Protein AF-A0A7S1JQY8-F1 (afdb_monomer)

Radius of gyration: 18.01 Å; Cα contacts (8 Å, |Δi|>4): 434; chains: 1; bounding box: 40×40×52 Å

Nearest PDB structures (foldseek):
  4es7-assembly1_A  TM=5.795E-01  e=2.932E-01  Homo sapiens
  2wwp-assembly2_B  TM=5.013E-01  e=5.230E-01  Homo sapiens
  4imn-assembly1_A  TM=5.005E-01  e=8.307E-01  Homo sapiens
  3bnv-assembly4_H  TM=3.002E-01  e=6.984E-01  Campylobacter jejuni
  6kyl-assembly1_B  TM=5.571E-01  e=8.904E+00  Saccharomyces cerevisiae S288C

Mean predicted aligned error: 6.06 Å

Foldseek 3Di:
DDFPDDFAQLDDPLGTWTWDDPVPRWIARDHPDPQRTKDQPADDPPDLLNVQADPVWGKIKGQQDAQDPVGTDRPVHFIKIKSTNVLVVVCVSCRVVQVVWDKFKDWDQCCPPNNLLVVQQSDHQPDDQPQAPGKIKMDGPPFQKIKIKGWNDDSPDPKTWIWIWIDHPVDPRIIMIMIIMPAQFDPPDDPPDFPCNGHVPNLVSVPVRCPPCSCVGGVVDDD

pLDDT: mean 87.41, std 9.92, range [50.31, 98.56]

Secondary structure (DSSP, 8-state):
-EE-S--EE--GGG-EE--EE-SSS-EESSSS-STTEEB-PPPPTTSTTGGG-BTTB--EEE---EEETTEEE-SS---EEESSHHHHHHHHHHGGGGGG-EEEEEEEETTHHHHHHHHHHHS-TTSPPTT-SEEEEEEETTSSEEEEEEE-S-TTSSS-EEEEEEEETTSSSEEEEEEEE-PPPPTT--TTS-HHHH-HHHHHHHHHHHGGGHHHHHT----

Organism: NCBI:txid1169539

Solvent-accessible surface area (backbone atoms only — not comparable to full-atom values): 12469 Å² total; per-residue (Å²): 107,44,80,74,58,63,74,46,76,54,54,87,90,68,47,66,48,44,30,30,31,55,84,83,82,50,40,19,60,41,87,86,50,78,56,40,38,52,44,66,69,81,70,57,86,86,41,87,53,42,92,62,51,35,96,92,37,40,34,32,33,33,20,69,75,47,49,58,98,93,39,79,36,35,80,95,42,70,44,32,38,24,49,16,46,65,18,43,55,54,50,63,66,45,44,70,49,61,85,76,36,54,72,49,77,42,75,27,46,37,63,46,81,81,24,56,61,47,55,65,62,74,50,50,64,89,53,88,55,74,68,44,67,46,47,32,35,39,31,41,65,102,53,57,44,41,40,34,37,40,28,47,41,52,78,90,44,98,38,52,29,35,36,43,38,37,37,43,75,82,58,68,67,45,27,42,42,33,42,40,27,55,58,75,65,36,87,95,54,59,92,86,48,57,63,50,63,27,33,48,68,55,41,62,48,46,34,70,62,45,46,77,51,29,45,38,72,65,68,69,45,88,96

Sequence (223 aa):
WKMVGRHVNFGGERGGFELFDHGNGDLRAVKDEPECRLNLTPLPPAHHYHPHASPHNTPVRHHIVGYNEDGWDTDDGPVIIEASFSSLLVSTILLPNYADMDLTEKDIDRDARGGVLVGLLDQSVHQPVEGTTAVTAWTIHDTPLKFKLLLLTPFDHPFIALIDIRIDDSKDRRVSVKVLTTEPPAAGVSADAPFKQRFPRTTAMARPVLGQIAPVVFDGEAA

Structure (mmCIF, N/CA/C/O backbone):
data_AF-A0A7S1JQY8-F1
#
_entry.id   AF-A0A7S1JQY8-F1
#
loop_
_atom_site.group_PDB
_atom_site.id
_atom_site.type_symbol
_atom_site.label_atom_id
_atom_site.label_alt_id
_atom_site.label_comp_id
_atom_site.label_asym_id
_atom_site.label_entity_id
_atom_site.label_seq_id
_atom_site.pdbx_PDB_ins_code
_atom_site.Cartn_x
_atom_site.Cartn_y
_atom_site.Cartn_z
_atom_site.occupancy
_atom_site.B_iso_or_equiv
_atom_site.auth_seq_id
_atom_site.auth_comp_id
_atom_site.auth_asym_id
_atom_site.auth_atom_id
_atom_site.pdbx_PDB_model_num
ATOM 1 N N . TRP A 1 1 ? 8.329 13.057 -28.677 1.00 60.59 1 TRP A N 1
ATOM 2 C CA . TRP A 1 1 ? 7.105 13.016 -27.853 1.00 60.59 1 TRP A CA 1
ATOM 3 C C . TRP A 1 1 ? 5.921 12.463 -28.622 1.00 60.59 1 TRP A C 1
ATOM 5 O O . TRP A 1 1 ? 5.466 13.082 -29.579 1.00 60.59 1 TRP A O 1
ATOM 15 N N . LYS A 1 2 ? 5.385 11.340 -28.158 1.00 77.44 2 LYS A N 1
ATOM 16 C CA . LYS A 1 2 ? 4.056 10.829 -28.482 1.00 77.44 2 LYS A CA 1
ATOM 17 C C . LYS A 1 2 ? 3.404 10.423 -27.162 1.00 77.44 2 LYS A C 1
ATOM 19 O O . LYS A 1 2 ? 4.004 9.668 -26.405 1.00 77.44 2 LYS A O 1
ATOM 24 N N . MET A 1 3 ? 2.199 10.910 -26.872 1.00 72.38 3 MET A N 1
ATOM 25 C CA . MET A 1 3 ? 1.417 10.346 -25.770 1.00 72.38 3 MET A CA 1
ATOM 26 C C . MET A 1 3 ? 0.945 8.954 -26.206 1.00 72.38 3 MET A C 1
ATOM 28 O O . MET A 1 3 ? 0.342 8.804 -27.272 1.00 72.38 3 MET A O 1
ATOM 32 N N . VAL A 1 4 ? 1.303 7.930 -25.433 1.00 70.75 4 VAL A N 1
ATOM 33 C CA . VAL A 1 4 ? 1.057 6.510 -25.765 1.00 70.75 4 VAL A CA 1
ATOM 34 C C . VAL A 1 4 ? -0.046 5.873 -24.911 1.00 70.75 4 VAL A C 1
ATOM 36 O O . VAL A 1 4 ? -0.392 4.712 -25.117 1.00 70.75 4 VAL A O 1
ATOM 39 N N . GLY A 1 5 ? -0.657 6.656 -24.016 1.00 56.94 5 GLY A N 1
ATOM 40 C CA . GLY A 1 5 ? -1.636 6.199 -23.029 1.00 56.94 5 GLY A CA 1
ATOM 41 C C . GLY A 1 5 ? -0.964 5.509 -21.833 1.00 56.94 5 GLY A C 1
ATOM 42 O O . GLY A 1 5 ? 0.152 5.021 -21.936 1.00 56.94 5 GLY A O 1
ATOM 43 N N . ARG A 1 6 ? -1.592 5.435 -20.660 1.00 56.47 6 ARG A N 1
ATOM 44 C CA . ARG A 1 6 ? -2.981 5.792 -20.328 1.00 56.47 6 ARG A CA 1
ATOM 45 C C . ARG A 1 6 ? -3.035 7.192 -19.704 1.00 56.47 6 ARG A C 1
ATOM 47 O O . ARG A 1 6 ? -2.471 7.364 -18.634 1.00 56.47 6 ARG A O 1
ATOM 54 N N . HIS A 1 7 ? -3.751 8.136 -20.326 1.00 63.00 7 HIS A N 1
ATOM 55 C CA . HIS A 1 7 ? -4.294 9.278 -19.582 1.00 63.00 7 HIS A CA 1
ATOM 56 C C . HIS A 1 7 ? -5.367 8.720 -18.648 1.00 63.00 7 HIS A C 1
ATOM 58 O O . HIS A 1 7 ? -6.416 8.274 -19.121 1.00 63.00 7 HIS A O 1
ATOM 64 N N . VAL A 1 8 ? -5.088 8.670 -17.350 1.00 58.28 8 VAL A N 1
ATOM 65 C CA . VAL A 1 8 ? -6.075 8.270 -16.346 1.00 58.28 8 VAL A CA 1
ATOM 66 C C . VAL A 1 8 ? -6.457 9.519 -15.570 1.00 58.28 8 VAL A C 1
ATOM 68 O O . VAL A 1 8 ? -5.635 10.081 -14.857 1.00 58.28 8 VAL A O 1
ATOM 71 N N . ASN A 1 9 ? -7.692 9.972 -15.763 1.00 59.50 9 ASN A N 1
ATOM 72 C CA . ASN A 1 9 ? -8.276 11.087 -15.029 1.00 59.50 9 ASN A CA 1
ATOM 73 C C . ASN A 1 9 ? -8.880 10.544 -13.729 1.00 59.50 9 ASN A C 1
ATOM 75 O O . ASN A 1 9 ? -9.731 9.654 -13.784 1.00 59.50 9 ASN A O 1
ATOM 79 N N . PHE A 1 10 ? -8.438 11.053 -12.579 1.00 60.00 10 PHE A N 1
ATOM 80 C CA . PHE A 1 10 ? -8.866 10.563 -11.262 1.00 60.00 10 PHE A CA 1
ATOM 81 C C . PHE A 1 10 ? -10.042 11.346 -10.671 1.00 60.00 10 PHE A C 1
ATOM 83 O O . PHE A 1 10 ? -10.567 10.964 -9.627 1.00 60.00 10 PHE A O 1
ATOM 90 N N . GLY A 1 11 ? -10.491 12.395 -11.368 1.00 50.31 11 GLY A N 1
ATOM 91 C CA . GLY A 1 11 ? -11.636 13.215 -10.995 1.00 50.31 11 GLY A CA 1
ATOM 92 C C . GLY A 1 11 ? -11.347 14.232 -9.886 1.00 50.31 11 GLY A C 1
ATOM 93 O O . GLY A 1 11 ? -10.497 14.039 -9.016 1.00 50.31 11 GLY A O 1
ATOM 94 N N . GLY A 1 12 ? -12.100 15.335 -9.913 1.00 64.62 12 GLY A N 1
ATOM 95 C CA . GLY A 1 12 ? -11.987 16.410 -8.926 1.00 64.62 12 GLY A CA 1
ATOM 96 C C . GLY A 1 12 ? -10.572 16.990 -8.852 1.00 64.62 12 GLY A C 1
ATOM 97 O O . GLY A 1 12 ? -9.957 17.279 -9.874 1.00 64.62 12 GLY A O 1
ATOM 98 N N . GLU A 1 13 ? -10.066 17.138 -7.631 1.00 59.66 13 GLU A N 1
ATOM 99 C CA . GLU A 1 13 ? -8.744 17.707 -7.335 1.00 59.66 13 GLU A CA 1
ATOM 100 C C . GLU A 1 13 ? -7.602 16.679 -7.443 1.00 59.66 13 GLU A C 1
ATOM 102 O O . GLU A 1 13 ? -6.435 17.051 -7.390 1.00 59.66 13 GLU A O 1
ATOM 107 N N . ARG A 1 14 ? -7.903 15.387 -7.663 1.00 57.47 14 ARG A N 1
ATOM 108 C CA . ARG A 1 14 ? -6.899 14.300 -7.694 1.00 57.47 14 ARG A CA 1
ATOM 109 C C . ARG A 1 14 ? -6.099 14.216 -9.005 1.00 57.47 14 ARG A C 1
ATOM 111 O O . ARG A 1 14 ? -5.277 13.318 -9.170 1.00 57.47 14 ARG A O 1
ATOM 118 N N . GLY A 1 15 ? -6.341 15.136 -9.939 1.00 64.06 15 GLY A N 1
ATOM 119 C CA . GLY A 1 15 ? -5.569 15.293 -11.170 1.00 64.06 15 GLY A CA 1
ATOM 120 C C . GLY A 1 15 ? -5.686 14.126 -12.158 1.00 64.06 15 GLY A C 1
ATOM 121 O O . GLY A 1 15 ? -6.722 13.463 -12.275 1.00 64.06 15 GLY A O 1
ATOM 122 N N . GLY A 1 16 ? -4.609 13.899 -12.909 1.00 66.62 16 GLY A N 1
ATOM 123 C CA . GLY A 1 16 ? -4.507 12.813 -13.877 1.00 66.62 16 GLY A CA 1
ATOM 124 C C . GLY A 1 16 ? -3.063 12.371 -14.102 1.00 66.62 16 GLY A C 1
ATOM 125 O O . GLY A 1 16 ? -2.131 13.145 -13.903 1.00 66.62 16 GLY A O 1
ATOM 126 N N . PHE A 1 17 ? -2.888 11.119 -14.518 1.00 73.25 17 PHE A N 1
ATOM 127 C CA . PHE A 1 17 ? -1.593 10.520 -14.850 1.00 73.25 17 PHE A CA 1
ATOM 128 C C . PHE A 1 17 ? -1.499 10.313 -16.359 1.00 73.25 17 PHE A C 1
ATOM 130 O O . PHE A 1 17 ? -2.472 9.861 -16.962 1.00 73.25 17 PHE A O 1
ATOM 137 N N . GLU A 1 18 ? -0.343 10.583 -16.966 1.00 78.94 18 GLU A N 1
ATOM 138 C CA . GLU A 1 18 ? -0.097 10.402 -18.402 1.00 78.94 18 GLU A CA 1
ATOM 139 C C . GLU A 1 18 ? 1.240 9.696 -18.669 1.00 78.94 18 GLU A C 1
ATOM 141 O O . GLU A 1 18 ? 2.094 9.597 -17.794 1.00 78.94 18 GLU A O 1
ATOM 146 N N . LEU A 1 19 ? 1.424 9.190 -19.894 1.00 83.12 19 LEU A N 1
ATOM 147 C CA . LEU A 1 19 ? 2.687 8.596 -20.339 1.00 83.12 19 LEU A CA 1
ATOM 148 C C . LEU A 1 19 ? 3.146 9.164 -21.674 1.00 83.12 19 LEU A C 1
ATOM 150 O O . LEU A 1 19 ? 2.398 9.177 -22.660 1.00 83.12 19 LEU A O 1
ATOM 154 N N . PHE A 1 20 ? 4.424 9.527 -21.711 1.00 83.19 20 PHE A N 1
ATOM 155 C CA . PHE A 1 20 ? 5.075 10.144 -22.855 1.00 83.19 20 PHE A CA 1
ATOM 156 C C . PHE A 1 20 ? 6.223 9.269 -23.357 1.00 83.19 20 PHE A C 1
ATOM 158 O O . PHE A 1 20 ? 7.153 8.958 -22.616 1.00 83.19 20 PHE A O 1
ATOM 165 N N . ASP A 1 21 ? 6.149 8.896 -24.633 1.00 84.81 21 ASP A N 1
ATOM 166 C CA . ASP A 1 21 ? 7.219 8.248 -25.390 1.00 84.81 21 ASP A CA 1
ATOM 167 C C . ASP A 1 21 ? 8.065 9.323 -26.092 1.00 84.81 21 ASP A C 1
ATOM 169 O O . ASP A 1 21 ? 7.547 10.204 -26.797 1.00 84.81 21 ASP A O 1
ATOM 173 N N . HIS A 1 22 ? 9.380 9.274 -25.899 1.00 82.81 22 HIS A N 1
ATOM 174 C CA . HIS A 1 22 ? 10.325 10.176 -26.564 1.00 82.81 22 HIS A CA 1
ATOM 175 C C . HIS A 1 22 ? 10.519 9.860 -28.053 1.00 82.81 22 HIS A C 1
ATOM 177 O O . HIS A 1 22 ? 10.808 10.770 -28.830 1.00 82.81 22 HIS A O 1
ATOM 183 N N . GLY A 1 23 ? 10.311 8.607 -28.466 1.00 80.50 23 GLY A N 1
ATOM 184 C CA . GLY A 1 23 ? 10.639 8.070 -29.792 1.00 80.50 23 GLY A CA 1
ATOM 185 C C . GLY A 1 23 ? 12.019 7.399 -29.871 1.00 80.50 23 GLY A C 1
ATOM 186 O O . GLY A 1 23 ? 12.374 6.859 -30.915 1.00 80.50 23 GLY A O 1
ATOM 187 N N . ASN A 1 24 ? 12.787 7.407 -28.778 1.00 83.50 24 ASN A N 1
ATOM 188 C CA . ASN A 1 24 ? 14.068 6.705 -28.617 1.00 83.50 24 ASN A CA 1
ATOM 189 C C . ASN A 1 24 ? 13.949 5.419 -27.764 1.00 83.50 24 ASN A C 1
ATOM 191 O O . ASN A 1 24 ? 14.961 4.779 -27.491 1.00 83.50 24 ASN A O 1
ATOM 195 N N . GLY A 1 25 ? 12.734 5.062 -27.328 1.00 78.88 25 GLY A N 1
ATOM 196 C CA . GLY A 1 25 ? 12.465 3.970 -26.387 1.00 78.88 25 GLY A CA 1
ATOM 197 C C . GLY A 1 25 ? 12.315 4.401 -24.921 1.00 78.88 25 GLY A C 1
ATOM 198 O O . GLY A 1 25 ? 11.944 3.567 -24.098 1.00 78.88 25 GLY A O 1
ATOM 199 N N . ASP A 1 26 ? 12.555 5.673 -24.584 1.00 84.69 26 ASP A N 1
ATOM 200 C CA . ASP A 1 26 ? 12.328 6.193 -23.234 1.00 84.69 26 ASP A CA 1
ATOM 201 C C . ASP A 1 26 ? 10.855 6.522 -22.987 1.00 84.69 26 ASP A C 1
ATOM 203 O O . ASP A 1 26 ? 10.214 7.236 -23.765 1.00 84.69 26 ASP A O 1
ATOM 207 N N . LEU A 1 27 ? 10.361 6.058 -21.839 1.00 87.56 27 LEU A N 1
ATOM 208 C CA . LEU A 1 27 ? 9.026 6.326 -21.320 1.00 87.56 27 LEU A CA 1
ATOM 209 C C . LEU A 1 27 ? 9.125 7.215 -20.072 1.00 87.56 27 LEU A C 1
ATOM 211 O O . LEU A 1 27 ? 9.983 6.989 -19.215 1.00 87.56 27 LEU A O 1
ATOM 215 N N . ARG A 1 28 ? 8.245 8.212 -19.954 1.00 85.62 28 ARG A N 1
ATOM 216 C CA . ARG A 1 28 ? 8.173 9.127 -18.800 1.00 85.62 28 ARG A CA 1
ATOM 217 C C . ARG A 1 28 ? 6.744 9.295 -18.295 1.00 85.62 28 ARG A C 1
ATOM 219 O O . ARG A 1 28 ? 5.814 9.292 -19.103 1.00 85.62 28 ARG A O 1
ATOM 226 N N . ALA A 1 29 ? 6.597 9.487 -16.983 1.00 81.06 29 ALA A N 1
ATOM 227 C CA . ALA A 1 29 ? 5.323 9.827 -16.334 1.00 81.06 29 ALA A CA 1
ATOM 228 C C . ALA A 1 29 ? 4.968 11.326 -16.431 1.00 81.06 29 ALA A C 1
ATOM 230 O O . ALA A 1 29 ? 3.800 11.700 -16.388 1.00 81.06 29 ALA A O 1
ATOM 231 N N . VAL A 1 30 ? 5.972 12.190 -16.606 1.00 76.38 30 VAL A N 1
ATOM 232 C CA . VAL A 1 30 ? 5.799 13.635 -16.811 1.00 76.38 30 VAL A CA 1
ATOM 233 C C . VAL A 1 30 ? 6.426 14.014 -18.145 1.00 76.38 30 VAL A C 1
ATOM 235 O O . VAL A 1 30 ? 7.444 13.444 -18.545 1.00 76.38 30 VAL A O 1
ATOM 238 N N . LYS A 1 31 ? 5.786 14.938 -18.868 1.00 74.12 31 LYS A N 1
ATOM 239 C CA . LYS A 1 31 ? 6.122 15.198 -20.268 1.00 74.12 31 LYS A CA 1
ATOM 240 C C . LYS A 1 31 ? 7.545 15.688 -20.455 1.00 74.12 31 LYS A C 1
ATOM 242 O O . LYS A 1 31 ? 8.179 15.206 -21.375 1.00 74.12 31 LYS A O 1
ATOM 247 N N . ASP A 1 32 ? 8.046 16.602 -19.630 1.00 72.94 32 ASP A N 1
ATOM 248 C CA . ASP A 1 32 ? 9.314 17.281 -19.916 1.00 72.94 32 ASP A CA 1
ATOM 249 C C . ASP A 1 32 ? 10.442 16.969 -18.892 1.00 72.94 32 ASP A C 1
ATOM 251 O O . ASP A 1 32 ? 11.601 17.244 -19.192 1.00 72.94 32 ASP A O 1
ATOM 255 N N . GLU A 1 33 ? 10.168 16.218 -17.810 1.00 78.56 33 GLU A N 1
ATOM 256 C CA . GLU A 1 33 ? 11.130 15.903 -16.721 1.00 78.56 33 GLU A CA 1
ATOM 257 C C . GLU A 1 33 ? 11.978 14.628 -16.966 1.00 78.56 33 GLU A C 1
ATOM 259 O O . GLU A 1 33 ? 11.413 13.528 -17.064 1.00 78.56 33 GLU A O 1
ATOM 264 N N . PRO A 1 34 ? 13.317 14.708 -17.129 1.00 79.56 34 PRO A N 1
ATOM 265 C CA . PRO A 1 34 ? 14.197 13.535 -17.260 1.00 79.56 34 PRO A CA 1
ATOM 266 C C . PRO A 1 34 ? 14.258 12.611 -16.041 1.00 79.56 34 PRO A C 1
ATOM 268 O O . PRO A 1 34 ? 14.473 11.410 -16.208 1.00 79.56 34 PRO A O 1
ATOM 271 N N . GLU A 1 35 ? 14.023 13.146 -14.856 1.00 81.25 35 GLU A N 1
ATOM 272 C CA . GLU A 1 35 ? 14.078 12.479 -13.559 1.00 81.25 35 GLU A CA 1
ATOM 273 C C . GLU A 1 35 ? 12.865 11.539 -13.375 1.00 81.25 35 GLU A C 1
ATOM 275 O O . GLU A 1 35 ? 12.954 10.473 -12.764 1.00 81.25 35 GLU A O 1
ATOM 280 N N . CYS A 1 36 ? 11.750 11.841 -14.054 1.00 84.12 36 CYS A N 1
ATOM 281 C CA . CYS A 1 36 ? 10.545 11.005 -14.145 1.00 84.12 36 CYS A CA 1
ATOM 282 C C . CYS A 1 36 ? 10.640 9.862 -15.189 1.00 84.12 36 CYS A C 1
ATOM 284 O O . CYS A 1 36 ? 9.613 9.381 -15.692 1.00 84.12 36 CYS A O 1
ATOM 286 N N . ARG A 1 37 ? 11.854 9.433 -15.566 1.00 88.44 37 ARG A N 1
ATOM 287 C CA . ARG A 1 37 ? 12.085 8.330 -16.519 1.00 88.44 37 ARG A CA 1
ATOM 288 C C . ARG A 1 37 ? 11.753 6.973 -15.899 1.00 88.44 37 ARG A C 1
ATOM 290 O O . ARG A 1 37 ? 12.183 6.647 -14.796 1.00 88.44 37 ARG A O 1
ATOM 297 N N . LEU A 1 38 ? 11.037 6.150 -16.662 1.00 90.94 38 LEU A N 1
ATOM 298 C CA . LEU A 1 38 ? 10.637 4.800 -16.274 1.00 90.94 38 LEU A CA 1
ATOM 299 C C . LEU A 1 38 ? 11.534 3.759 -16.952 1.00 90.94 38 LEU A C 1
ATOM 301 O O . LEU A 1 38 ? 11.740 3.793 -18.165 1.00 90.94 38 LEU A O 1
ATOM 305 N N . ASN A 1 39 ? 12.030 2.791 -16.181 1.00 91.50 39 ASN A N 1
ATOM 306 C CA . ASN A 1 39 ? 12.813 1.666 -16.688 1.00 91.50 39 ASN A CA 1
ATOM 307 C C . ASN A 1 39 ? 12.036 0.348 -16.521 1.00 91.50 39 ASN A C 1
ATOM 309 O O . ASN A 1 39 ? 11.876 -0.161 -15.410 1.00 91.50 39 ASN A O 1
ATOM 313 N N . LEU A 1 40 ? 11.592 -0.206 -17.654 1.00 89.31 40 LEU A N 1
ATOM 314 C CA . LEU A 1 40 ? 10.805 -1.444 -17.769 1.00 89.31 40 LEU A CA 1
ATOM 315 C C . LEU A 1 40 ? 11.666 -2.695 -18.043 1.00 89.31 40 LEU A C 1
ATOM 317 O O . LEU A 1 40 ? 11.141 -3.746 -18.410 1.00 89.31 40 LEU A O 1
ATOM 321 N N . THR A 1 41 ? 12.995 -2.599 -17.910 1.00 89.88 41 THR A N 1
ATOM 322 C CA . THR A 1 41 ? 13.900 -3.741 -18.125 1.00 89.88 41 THR A CA 1
ATOM 323 C C . THR A 1 41 ? 13.547 -4.869 -17.150 1.00 89.88 41 THR A C 1
ATOM 325 O O . THR A 1 41 ? 13.438 -4.588 -15.949 1.00 89.88 41 THR A O 1
ATOM 328 N N . PRO A 1 42 ? 13.416 -6.134 -17.603 1.00 88.94 42 PRO A N 1
ATOM 329 C CA . PRO A 1 42 ? 13.099 -7.260 -16.732 1.00 88.94 42 PRO A CA 1
ATOM 330 C C . PRO A 1 42 ? 13.950 -7.316 -15.457 1.00 88.94 42 PRO A C 1
ATOM 332 O O . PRO A 1 42 ? 15.123 -6.928 -15.425 1.00 88.94 42 PRO A O 1
ATOM 335 N N . LEU A 1 43 ? 13.339 -7.787 -14.373 1.00 91.00 43 LEU A N 1
ATOM 336 C CA . LEU A 1 43 ? 14.037 -7.999 -13.109 1.00 91.00 43 LEU A CA 1
ATOM 337 C C . LEU A 1 43 ? 15.038 -9.161 -13.233 1.00 91.00 43 LEU A C 1
ATOM 339 O O . LEU A 1 43 ? 14.773 -10.107 -13.976 1.00 91.00 43 LEU A O 1
ATOM 343 N N . PRO A 1 44 ? 16.162 -9.145 -12.493 1.00 90.44 44 PRO A N 1
ATOM 344 C CA . PRO A 1 44 ? 17.030 -10.314 -12.412 1.00 90.44 44 PRO A CA 1
ATOM 345 C C . PRO A 1 44 ? 16.295 -11.483 -11.722 1.00 90.44 44 PRO A C 1
ATOM 347 O O . PRO A 1 44 ? 15.477 -11.231 -10.833 1.00 90.44 44 PRO A O 1
ATOM 350 N N . PRO A 1 45 ? 16.617 -12.755 -12.037 1.00 90.88 45 PRO A N 1
ATOM 351 C CA . PRO A 1 45 ? 15.932 -13.924 -11.468 1.00 90.88 45 PRO A CA 1
ATOM 352 C C . PRO A 1 45 ? 15.920 -14.015 -9.936 1.00 90.88 45 PRO A C 1
ATOM 354 O O . PRO A 1 45 ? 15.033 -14.645 -9.369 1.00 90.88 45 PRO A O 1
ATOM 357 N N . ALA A 1 46 ? 16.892 -13.386 -9.268 1.00 89.31 46 ALA A N 1
ATOM 358 C CA . ALA A 1 46 ? 16.995 -13.337 -7.810 1.00 89.31 46 ALA A CA 1
ATOM 359 C C . ALA A 1 46 ? 16.091 -12.274 -7.147 1.00 89.31 46 ALA A C 1
ATOM 361 O O . ALA A 1 46 ? 16.006 -12.230 -5.922 1.00 89.31 46 ALA A O 1
ATOM 362 N N . HIS A 1 47 ? 15.429 -11.399 -7.915 1.00 88.50 47 HIS A N 1
ATOM 363 C CA . HIS A 1 47 ? 14.545 -10.380 -7.349 1.00 88.50 47 HIS A CA 1
ATOM 364 C C . HIS A 1 47 ? 13.252 -11.018 -6.827 1.00 88.50 47 HIS A C 1
ATOM 366 O O . HIS A 1 47 ? 12.597 -11.763 -7.548 1.00 88.50 47 HIS A O 1
ATOM 372 N N . HIS A 1 48 ? 12.820 -10.671 -5.617 1.00 85.12 48 HIS A N 1
ATOM 373 C CA . HIS A 1 48 ? 11.612 -11.235 -4.994 1.00 85.12 48 HIS A CA 1
ATOM 374 C C . HIS A 1 48 ? 10.308 -11.058 -5.808 1.00 85.12 48 HIS A C 1
ATOM 376 O O . HIS A 1 48 ? 9.431 -11.909 -5.729 1.00 85.12 48 HIS A O 1
ATOM 382 N N . TYR A 1 49 ? 10.182 -10.015 -6.642 1.00 89.38 49 TYR A N 1
ATOM 383 C CA . TYR A 1 49 ? 9.053 -9.875 -7.583 1.00 89.38 49 TYR A CA 1
ATOM 384 C C . TYR A 1 49 ? 9.194 -10.680 -8.890 1.00 89.38 49 TYR A C 1
ATOM 386 O O . TYR A 1 49 ? 8.213 -10.816 -9.616 1.00 89.38 49 TYR A O 1
ATOM 394 N N . HIS A 1 50 ? 10.367 -11.237 -9.215 1.00 89.19 50 HIS A N 1
ATOM 395 C CA . HIS A 1 50 ? 10.579 -11.994 -10.457 1.00 89.19 50 HIS A CA 1
ATOM 396 C C . HIS A 1 50 ? 9.623 -13.200 -10.620 1.00 89.19 50 HIS A C 1
ATOM 398 O O . HIS A 1 50 ? 9.055 -13.331 -11.703 1.00 89.19 50 HIS A O 1
ATOM 404 N N . PRO A 1 51 ? 9.343 -14.033 -9.590 1.00 88.75 51 PRO A N 1
ATOM 405 C CA . PRO A 1 51 ? 8.362 -15.126 -9.687 1.00 88.75 51 PRO A CA 1
ATOM 406 C C . PRO A 1 51 ? 6.921 -14.673 -9.967 1.00 88.75 51 PRO A C 1
ATOM 408 O O . PRO A 1 51 ? 6.077 -15.494 -10.320 1.00 88.75 51 PRO A O 1
ATOM 411 N N . HIS A 1 52 ? 6.629 -13.382 -9.791 1.00 87.06 52 HIS A N 1
ATOM 412 C CA . HIS A 1 52 ? 5.296 -12.798 -9.924 1.00 87.06 52 HIS A CA 1
ATOM 413 C C . HIS A 1 52 ? 5.182 -11.804 -11.087 1.00 87.06 52 HIS A C 1
ATOM 415 O O . HIS A 1 52 ? 4.110 -11.239 -11.281 1.00 87.06 52 HIS A O 1
ATOM 421 N N . ALA A 1 53 ? 6.253 -11.586 -11.856 1.00 87.62 53 ALA A N 1
ATOM 422 C CA . ALA A 1 53 ? 6.284 -10.597 -12.925 1.00 87.62 53 ALA A CA 1
ATOM 423 C C . ALA A 1 53 ? 5.402 -11.008 -14.119 1.00 87.62 53 ALA A C 1
ATOM 425 O O . ALA A 1 53 ? 5.531 -12.108 -14.659 1.00 87.62 53 ALA A O 1
ATOM 426 N N . SER A 1 54 ? 4.542 -10.096 -14.581 1.00 86.75 54 SER A N 1
ATOM 427 C CA . SER A 1 54 ? 3.703 -10.292 -15.769 1.00 86.75 54 SER A CA 1
ATOM 428 C C . SER A 1 54 ? 4.253 -9.535 -16.986 1.00 86.75 54 SER A C 1
ATOM 430 O O . SER A 1 54 ? 4.447 -8.323 -16.896 1.00 86.75 54 SER A O 1
ATOM 432 N N . PRO A 1 55 ? 4.412 -10.169 -18.167 1.00 84.56 55 PRO A N 1
ATOM 433 C CA . PRO A 1 55 ? 4.773 -9.469 -19.408 1.00 84.56 55 PRO A CA 1
ATOM 434 C C . PRO A 1 55 ? 3.764 -8.396 -19.846 1.00 84.56 55 PRO A C 1
ATOM 436 O O . PRO A 1 55 ? 4.109 -7.503 -20.614 1.00 84.56 55 PRO A O 1
ATOM 439 N N . HIS A 1 56 ? 2.518 -8.472 -19.369 1.00 85.94 56 HIS A N 1
ATOM 440 C CA . HIS A 1 56 ? 1.463 -7.492 -19.657 1.00 85.94 56 HIS A CA 1
ATOM 441 C C . HIS A 1 56 ? 1.330 -6.408 -18.577 1.00 85.94 56 HIS A C 1
ATOM 443 O O . HIS A 1 56 ? 0.517 -5.495 -18.720 1.00 85.94 56 HIS A O 1
ATOM 449 N N . ASN A 1 57 ? 2.089 -6.522 -17.485 1.00 87.62 57 ASN A N 1
ATOM 450 C CA . ASN A 1 57 ? 2.072 -5.593 -16.362 1.00 87.62 57 ASN A CA 1
ATOM 451 C C . ASN A 1 57 ? 3.436 -5.629 -15.652 1.00 87.62 57 ASN A C 1
ATOM 453 O O . ASN A 1 57 ? 3.554 -6.075 -14.512 1.00 87.62 57 ASN A O 1
ATOM 457 N N . THR A 1 58 ? 4.483 -5.257 -16.387 1.00 90.50 58 THR A N 1
ATOM 458 C CA . THR A 1 58 ? 5.876 -5.470 -15.981 1.00 90.50 58 THR A CA 1
ATOM 459 C C . THR A 1 58 ? 6.258 -4.631 -14.761 1.00 90.50 58 THR A C 1
ATOM 461 O O . THR A 1 58 ? 5.775 -3.504 -14.644 1.00 90.50 58 THR A O 1
ATOM 464 N N . PRO A 1 59 ? 7.172 -5.116 -13.903 1.00 94.19 59 PRO A N 1
ATOM 465 C CA . PRO A 1 59 ? 7.838 -4.295 -12.895 1.00 94.19 59 PRO A CA 1
ATOM 466 C C . PRO A 1 59 ? 8.458 -3.024 -13.493 1.00 94.19 59 PRO A C 1
ATOM 468 O O . PRO A 1 59 ? 8.880 -3.025 -14.654 1.00 94.19 59 PRO A O 1
ATOM 471 N N . VAL A 1 60 ? 8.539 -1.954 -12.701 1.00 93.56 60 VAL A N 1
ATOM 472 C CA . VAL A 1 60 ? 9.040 -0.640 -13.142 1.00 93.56 60 VAL A CA 1
ATOM 473 C C . VAL A 1 60 ? 10.076 -0.120 -12.159 1.00 93.56 60 VAL A C 1
ATOM 475 O O . VAL A 1 60 ? 9.898 -0.262 -10.955 1.00 93.56 60 VAL A O 1
ATOM 478 N N . ARG A 1 61 ? 11.141 0.515 -12.656 1.00 93.69 61 ARG A N 1
ATOM 479 C CA . ARG A 1 61 ? 12.067 1.296 -11.824 1.00 93.69 61 ARG A CA 1
ATOM 480 C C . ARG A 1 61 ? 11.960 2.787 -12.137 1.00 93.69 61 ARG A C 1
ATOM 482 O O . ARG A 1 61 ? 11.871 3.134 -13.316 1.00 93.69 61 ARG A O 1
ATOM 489 N N . HIS A 1 62 ? 11.980 3.635 -11.111 1.00 92.25 62 HIS A N 1
ATOM 490 C CA . HIS A 1 62 ? 11.888 5.100 -11.212 1.00 92.25 62 HIS A CA 1
ATOM 491 C C . HIS A 1 62 ? 12.537 5.794 -10.002 1.00 92.25 62 HIS A C 1
ATOM 493 O O . HIS A 1 62 ? 12.868 5.135 -9.018 1.00 92.25 62 HIS A O 1
ATOM 499 N N . HIS A 1 63 ? 12.679 7.121 -10.073 1.00 90.06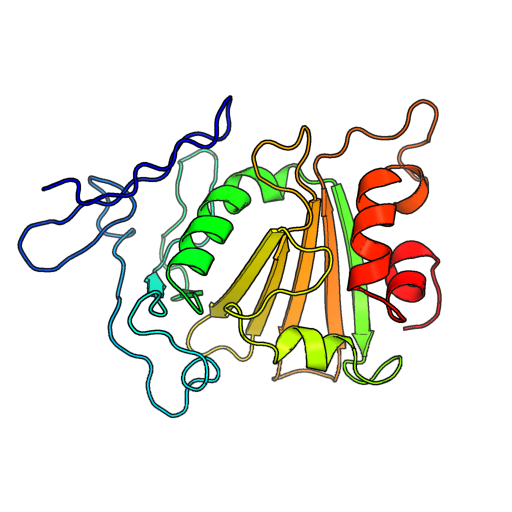 63 HIS A N 1
ATOM 500 C CA . HIS A 1 63 ? 13.156 7.972 -8.970 1.00 90.06 63 HIS A CA 1
A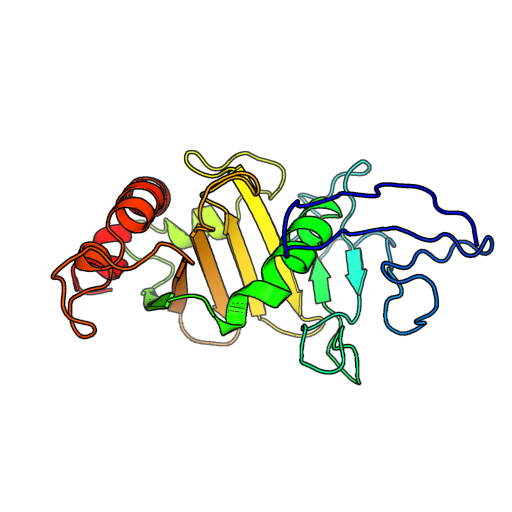TOM 501 C C . HIS A 1 63 ? 12.051 8.802 -8.297 1.00 90.06 63 HIS A C 1
ATOM 503 O O . HIS A 1 63 ? 12.332 9.507 -7.341 1.00 90.06 63 HIS A O 1
ATOM 509 N N . ILE A 1 64 ? 10.795 8.715 -8.759 1.00 87.38 64 ILE A N 1
ATOM 510 C CA . ILE A 1 64 ? 9.658 9.402 -8.118 1.00 87.38 64 ILE A CA 1
ATOM 511 C C . ILE A 1 64 ? 9.474 8.850 -6.697 1.00 87.38 64 ILE A C 1
ATOM 513 O O . ILE A 1 64 ? 9.075 7.694 -6.551 1.00 87.38 64 ILE A O 1
ATOM 517 N N . VAL A 1 65 ? 9.779 9.660 -5.681 1.00 82.56 65 VAL A N 1
ATOM 518 C CA . VAL A 1 65 ? 9.742 9.285 -4.253 1.00 82.56 65 VAL A CA 1
ATOM 519 C C . VAL A 1 65 ? 8.633 9.987 -3.471 1.00 82.56 65 VAL A C 1
ATOM 521 O O . VAL A 1 65 ? 8.220 9.488 -2.425 1.00 82.56 65 VAL A O 1
ATOM 524 N N . GLY A 1 66 ? 8.118 11.109 -3.975 1.00 80.12 66 GLY A N 1
ATOM 525 C CA . GLY A 1 66 ? 7.123 11.913 -3.274 1.00 80.12 66 GLY A CA 1
ATOM 526 C C . GLY A 1 66 ? 6.391 12.903 -4.173 1.00 80.12 66 GLY A C 1
ATOM 527 O O . GLY A 1 66 ? 6.643 12.994 -5.376 1.00 80.12 66 GLY A O 1
ATOM 528 N N . TYR A 1 67 ? 5.474 13.647 -3.561 1.00 78.19 67 TYR A N 1
ATOM 529 C CA . TYR A 1 67 ? 4.829 14.815 -4.147 1.00 78.19 67 TYR A CA 1
ATOM 530 C C . TYR A 1 67 ? 4.760 15.909 -3.075 1.00 78.19 67 TYR A C 1
ATOM 532 O O . TYR A 1 67 ? 4.360 15.626 -1.945 1.00 78.19 67 TYR A O 1
ATOM 540 N N . ASN A 1 68 ? 5.190 17.124 -3.402 1.00 77.12 68 ASN A N 1
ATOM 541 C CA . ASN A 1 68 ? 5.307 18.259 -2.485 1.00 77.12 68 ASN A CA 1
ATOM 542 C C . ASN A 1 68 ? 4.791 19.558 -3.149 1.00 77.12 68 ASN A C 1
ATOM 544 O O . ASN A 1 68 ? 4.175 19.511 -4.215 1.00 77.12 68 ASN A O 1
ATOM 548 N N . GLU A 1 69 ? 5.004 20.716 -2.514 1.00 75.00 69 GLU A N 1
ATOM 549 C CA . GLU A 1 69 ? 4.548 22.021 -3.031 1.00 75.00 69 GLU A CA 1
ATOM 550 C C . GLU A 1 69 ? 5.185 22.401 -4.385 1.00 75.00 69 GLU A C 1
ATOM 552 O O . GLU A 1 69 ? 4.547 23.087 -5.184 1.00 75.00 69 GLU A O 1
ATOM 557 N N . ASP A 1 70 ? 6.397 21.910 -4.668 1.00 75.81 70 ASP A N 1
ATOM 558 C CA . ASP A 1 70 ? 7.133 22.128 -5.919 1.00 75.81 70 ASP A CA 1
ATOM 559 C C . ASP A 1 70 ? 6.795 21.080 -7.008 1.00 75.81 70 ASP A C 1
ATOM 561 O O . ASP A 1 70 ? 7.169 21.244 -8.171 1.00 75.81 70 ASP A O 1
ATOM 565 N N . GLY A 1 71 ? 6.042 20.025 -6.667 1.00 75.62 71 GLY A N 1
ATOM 566 C CA . GLY A 1 71 ? 5.561 18.993 -7.592 1.00 75.62 71 GLY A CA 1
ATOM 567 C C . GLY A 1 71 ? 6.077 17.588 -7.271 1.00 75.62 71 GLY A C 1
ATOM 568 O O . GLY A 1 71 ? 6.038 17.146 -6.126 1.00 75.62 71 GLY A O 1
ATOM 569 N N . TRP A 1 72 ? 6.503 16.841 -8.296 1.00 79.00 72 TRP A N 1
ATOM 570 C CA . TRP A 1 72 ? 7.037 15.483 -8.129 1.00 79.00 72 TRP A CA 1
ATOM 571 C C . TRP A 1 72 ? 8.460 15.514 -7.575 1.00 79.00 72 TRP A C 1
ATOM 573 O O . TRP A 1 72 ? 9.361 16.050 -8.214 1.00 79.00 72 TRP A O 1
ATOM 583 N N . ASP A 1 73 ? 8.670 14.869 -6.431 1.00 81.31 73 ASP A N 1
ATOM 584 C CA . ASP A 1 73 ? 9.997 14.728 -5.837 1.00 81.31 73 ASP A CA 1
ATOM 585 C C . ASP A 1 73 ? 10.747 13.551 -6.480 1.00 81.31 73 ASP A C 1
ATOM 587 O O . ASP A 1 73 ? 10.244 12.419 -6.523 1.00 81.31 73 ASP A O 1
ATOM 591 N N . THR A 1 74 ? 11.935 13.845 -7.012 1.00 78.81 74 THR A N 1
ATOM 592 C CA . THR A 1 74 ? 12.802 12.910 -7.746 1.00 78.81 74 THR A CA 1
ATOM 593 C C . THR A 1 74 ? 14.306 13.098 -7.474 1.00 78.81 74 THR A C 1
ATOM 595 O O . THR A 1 74 ? 15.114 12.343 -8.021 1.00 78.81 74 THR A O 1
ATOM 598 N N . ASP A 1 75 ? 14.698 14.063 -6.632 1.00 65.75 75 ASP A N 1
ATOM 599 C CA . ASP A 1 75 ? 16.089 14.533 -6.498 1.00 65.75 75 ASP A CA 1
ATOM 600 C C . ASP A 1 75 ? 16.943 13.614 -5.612 1.00 65.75 75 ASP A C 1
ATOM 602 O O . ASP A 1 75 ? 16.626 13.391 -4.445 1.00 65.75 75 ASP A O 1
ATOM 606 N N . ASP A 1 76 ? 18.029 13.059 -6.176 1.00 67.25 76 ASP A N 1
ATOM 607 C CA . ASP A 1 76 ? 18.951 12.077 -5.556 1.00 67.25 76 ASP A CA 1
ATOM 608 C C . ASP A 1 76 ? 18.259 10.901 -4.815 1.00 67.25 76 ASP A C 1
ATOM 610 O O . ASP A 1 76 ? 18.879 10.138 -4.064 1.00 67.25 76 ASP A O 1
ATOM 614 N N . GLY A 1 77 ? 16.960 10.714 -5.070 1.00 70.88 77 GLY A N 1
ATOM 615 C CA . GLY A 1 77 ? 16.108 9.729 -4.431 1.00 70.88 77 GLY A CA 1
ATOM 616 C C . GLY A 1 77 ? 16.521 8.309 -4.815 1.00 70.88 77 GLY A C 1
ATOM 617 O O . GLY A 1 77 ? 16.912 8.052 -5.965 1.00 70.88 77 GLY A O 1
ATOM 618 N N . PRO A 1 78 ? 16.441 7.348 -3.879 1.00 85.75 78 PRO A N 1
ATOM 619 C CA . PRO A 1 78 ? 16.840 5.986 -4.171 1.00 85.75 78 PRO A CA 1
ATOM 620 C C . PRO A 1 78 ? 15.899 5.367 -5.212 1.00 85.75 78 PRO A C 1
ATOM 622 O O . PRO A 1 78 ? 14.702 5.649 -5.238 1.00 85.75 78 PRO A O 1
ATOM 625 N N . VAL A 1 79 ? 16.435 4.489 -6.064 1.00 91.44 79 VAL A N 1
ATOM 626 C CA . VAL A 1 79 ? 15.646 3.835 -7.118 1.00 91.44 79 VAL A CA 1
ATOM 627 C C . VAL A 1 79 ? 14.525 3.008 -6.487 1.00 91.44 79 VAL A C 1
ATOM 629 O O . VAL A 1 79 ? 14.785 2.010 -5.810 1.00 91.44 79 VAL A O 1
ATOM 632 N N . ILE A 1 80 ? 13.278 3.387 -6.750 1.00 93.06 80 ILE A N 1
ATOM 633 C CA . ILE A 1 80 ? 12.098 2.610 -6.378 1.00 93.06 80 ILE A CA 1
ATOM 634 C C . ILE A 1 80 ? 11.882 1.518 -7.424 1.00 93.06 80 ILE A C 1
ATOM 636 O O . ILE A 1 80 ? 12.048 1.753 -8.624 1.00 93.06 80 ILE A O 1
ATOM 640 N N . ILE A 1 81 ? 11.529 0.313 -6.974 1.00 94.75 81 ILE A N 1
ATOM 641 C CA . ILE A 1 81 ? 11.186 -0.831 -7.822 1.00 94.75 81 ILE A CA 1
ATOM 642 C C . ILE A 1 81 ? 9.743 -1.232 -7.529 1.00 94.75 81 ILE A C 1
ATOM 644 O O . ILE A 1 81 ? 9.459 -1.941 -6.566 1.00 94.75 81 ILE A O 1
ATOM 648 N N . GLU A 1 82 ? 8.833 -0.798 -8.389 1.00 94.62 82 GLU A N 1
ATOM 649 C CA . GLU A 1 82 ? 7.426 -1.180 -8.367 1.00 94.62 82 GLU A CA 1
ATOM 650 C C . GLU A 1 82 ? 7.245 -2.597 -8.921 1.00 94.62 82 GLU A C 1
ATOM 652 O O . GLU A 1 82 ? 7.772 -2.941 -9.985 1.00 94.62 82 GLU A O 1
ATOM 657 N N . ALA A 1 83 ? 6.465 -3.428 -8.226 1.00 94.69 83 ALA A N 1
ATOM 658 C CA . ALA A 1 83 ? 6.211 -4.819 -8.608 1.00 94.69 83 ALA A CA 1
ATOM 659 C C . ALA A 1 83 ? 5.479 -4.954 -9.950 1.00 94.69 83 ALA A C 1
ATOM 661 O O . ALA A 1 83 ? 5.548 -6.004 -10.589 1.00 94.69 83 ALA A O 1
ATOM 662 N N . SER A 1 84 ? 4.774 -3.905 -10.380 1.00 93.19 84 SER A N 1
ATOM 663 C CA . SER A 1 84 ? 4.113 -3.846 -11.679 1.00 93.19 84 SER A CA 1
ATOM 664 C C . SER A 1 84 ? 3.853 -2.412 -12.135 1.00 93.19 84 SER A C 1
ATOM 666 O O . SER A 1 84 ? 3.855 -1.479 -11.334 1.00 93.19 84 SER A O 1
ATOM 668 N N . PHE A 1 85 ? 3.534 -2.234 -13.414 1.00 89.75 85 PHE A N 1
ATOM 669 C CA . PHE A 1 85 ? 3.123 -0.942 -13.954 1.00 89.75 85 PHE A CA 1
ATOM 670 C C . PHE A 1 85 ? 1.813 -0.435 -13.317 1.00 89.75 85 PHE A C 1
ATOM 672 O O . PHE A 1 85 ? 1.660 0.756 -13.065 1.00 89.75 85 PHE A O 1
ATOM 679 N N . SER A 1 86 ? 0.879 -1.331 -12.981 1.00 89.25 86 SER A N 1
ATOM 680 C CA . SER A 1 86 ? -0.299 -0.987 -12.169 1.00 89.25 86 SER A CA 1
ATOM 681 C C . SER A 1 86 ? 0.057 -0.542 -10.753 1.00 89.25 86 SER A C 1
ATOM 683 O O . SER A 1 86 ? -0.656 0.291 -10.201 1.00 89.25 86 SER A O 1
ATOM 685 N N . SER A 1 87 ? 1.124 -1.094 -10.171 1.00 93.19 87 SER A N 1
ATOM 686 C CA . SER A 1 87 ? 1.599 -0.715 -8.839 1.00 93.19 87 SER A CA 1
ATOM 687 C C . SER A 1 87 ? 2.098 0.730 -8.863 1.00 93.19 87 SER A C 1
ATOM 689 O O . SER A 1 87 ? 1.537 1.539 -8.132 1.00 93.19 87 SER A O 1
ATOM 691 N N . LEU A 1 88 ? 2.964 1.080 -9.829 1.00 91.38 88 LEU A N 1
ATOM 692 C CA . LEU A 1 88 ? 3.371 2.466 -10.104 1.00 91.38 88 LEU A CA 1
ATOM 693 C C . LEU A 1 88 ? 2.163 3.402 -10.226 1.00 91.38 88 LEU A C 1
ATOM 695 O O . LEU A 1 88 ? 2.087 4.381 -9.496 1.00 91.38 88 LEU A O 1
ATOM 699 N N . LEU A 1 89 ? 1.200 3.092 -11.107 1.00 87.25 89 LEU A N 1
ATOM 700 C CA . LEU A 1 89 ? 0.011 3.935 -11.296 1.00 87.25 89 LEU A CA 1
ATOM 701 C C . LEU A 1 89 ? -0.702 4.227 -9.970 1.00 87.25 89 LEU A C 1
ATOM 703 O O . LEU A 1 89 ? -0.986 5.380 -9.667 1.00 87.25 89 LEU A O 1
ATOM 707 N N . VAL A 1 90 ? -0.996 3.189 -9.184 1.00 88.44 90 VAL A N 1
ATOM 708 C CA . VAL A 1 90 ? -1.739 3.324 -7.923 1.00 88.44 90 VAL A CA 1
ATOM 709 C C . VAL A 1 90 ? -0.921 4.070 -6.868 1.00 88.44 90 VAL A C 1
ATOM 711 O O . VAL A 1 90 ? -1.473 4.957 -6.221 1.00 88.44 90 VAL A O 1
ATOM 714 N N . SER A 1 91 ? 0.379 3.792 -6.740 1.00 89.38 91 SER A N 1
ATOM 715 C CA . SER A 1 91 ? 1.276 4.531 -5.845 1.00 89.38 91 SER A CA 1
ATOM 716 C C . SER A 1 91 ? 1.343 6.016 -6.220 1.00 89.38 91 SER A C 1
ATOM 718 O O . SER A 1 91 ? 1.119 6.867 -5.364 1.00 89.38 91 SER A O 1
ATOM 720 N N . THR A 1 92 ? 1.549 6.347 -7.502 1.00 84.44 92 THR A N 1
ATOM 721 C CA . THR A 1 92 ? 1.602 7.736 -7.989 1.00 84.44 92 THR A CA 1
ATOM 722 C C . THR A 1 92 ? 0.305 8.503 -7.703 1.00 84.44 92 THR A C 1
ATOM 724 O O . THR A 1 92 ? 0.369 9.654 -7.292 1.00 84.44 92 THR A O 1
ATOM 727 N N . ILE A 1 93 ? -0.871 7.880 -7.841 1.00 82.62 93 ILE A N 1
ATOM 728 C CA . ILE A 1 93 ? -2.160 8.526 -7.504 1.00 82.62 93 ILE A CA 1
ATOM 729 C C . ILE A 1 93 ? -2.280 8.812 -6.009 1.00 82.62 93 ILE A C 1
ATOM 731 O O . ILE A 1 93 ? -2.857 9.821 -5.607 1.00 82.62 93 ILE A O 1
ATOM 735 N N . LEU A 1 94 ? -1.795 7.890 -5.180 1.00 86.38 94 LEU A N 1
ATOM 736 C CA . LEU A 1 94 ? -1.950 7.973 -3.735 1.00 86.38 94 LEU A CA 1
ATOM 737 C C . LEU A 1 94 ? -0.958 8.954 -3.110 1.00 86.38 94 LEU A C 1
ATOM 739 O O . LEU A 1 94 ? -1.362 9.658 -2.188 1.00 86.38 94 LEU A O 1
ATOM 743 N N . LEU A 1 95 ? 0.272 9.057 -3.632 1.00 84.31 95 LEU A N 1
ATOM 744 C CA . LEU A 1 95 ? 1.360 9.890 -3.092 1.00 84.31 95 LEU A CA 1
ATOM 745 C C . LEU A 1 95 ? 0.926 11.307 -2.649 1.00 84.31 95 LEU A C 1
ATOM 747 O O . LEU A 1 95 ? 1.168 11.623 -1.486 1.00 84.31 95 LEU A O 1
ATOM 751 N N . PRO A 1 96 ? 0.223 12.127 -3.463 1.00 82.19 96 PRO A N 1
ATOM 752 C CA . PRO A 1 96 ? -0.215 13.465 -3.044 1.00 82.19 96 PRO A CA 1
ATOM 753 C C . PRO A 1 96 ? -1.165 13.494 -1.837 1.00 82.19 96 PRO A C 1
ATOM 755 O O . PRO A 1 96 ? -1.276 14.516 -1.176 1.00 82.19 96 PRO A O 1
ATOM 758 N N . ASN A 1 97 ? -1.862 12.392 -1.539 1.00 82.75 97 ASN A N 1
ATOM 759 C CA . ASN A 1 97 ? -2.847 12.322 -0.455 1.00 82.75 97 ASN A CA 1
ATOM 760 C C . ASN A 1 97 ? -2.210 11.907 0.884 1.00 82.75 97 ASN A C 1
ATOM 762 O O . ASN A 1 97 ? -2.819 12.105 1.931 1.00 82.75 97 ASN A O 1
ATOM 766 N N . TYR A 1 98 ? -1.014 11.302 0.872 1.00 83.62 98 TYR A N 1
ATOM 767 C CA . TYR A 1 98 ? -0.422 10.665 2.058 1.00 83.62 98 TYR A CA 1
ATOM 768 C C . TYR A 1 98 ? -0.165 11.637 3.220 1.00 83.62 98 TYR A C 1
ATOM 770 O O . TYR A 1 98 ? -0.234 11.217 4.374 1.00 83.62 98 TYR A O 1
ATOM 778 N N . ALA A 1 99 ? 0.134 12.908 2.931 1.00 83.31 99 ALA A N 1
ATOM 779 C CA . ALA A 1 99 ? 0.415 13.924 3.947 1.00 83.31 99 ALA A CA 1
ATOM 780 C C . ALA A 1 99 ? -0.830 14.321 4.766 1.00 83.31 99 ALA A C 1
ATOM 782 O O . ALA A 1 99 ? -0.710 14.599 5.957 1.00 83.31 99 ALA A O 1
ATOM 783 N N . ASP A 1 100 ? -2.012 14.285 4.142 1.00 85.50 100 ASP A N 1
ATOM 784 C CA . ASP A 1 100 ? -3.285 14.731 4.726 1.00 85.50 100 ASP A CA 1
ATOM 785 C C . ASP A 1 100 ? -4.142 13.577 5.284 1.00 85.50 100 ASP A C 1
ATOM 787 O O . ASP A 1 100 ? -5.261 13.790 5.756 1.00 85.50 100 ASP A O 1
ATOM 791 N N . MET A 1 101 ? -3.652 12.334 5.218 1.00 93.19 101 MET A N 1
ATOM 792 C CA . MET A 1 101 ? -4.378 11.157 5.699 1.00 93.19 101 MET A CA 1
ATOM 793 C C . MET A 1 101 ? -4.236 10.961 7.212 1.00 93.19 101 MET A C 1
ATOM 795 O O . MET A 1 101 ? -3.139 10.797 7.746 1.00 93.19 101 MET A O 1
ATOM 799 N N . ASP A 1 102 ? -5.375 10.846 7.896 1.00 96.38 102 ASP A N 1
ATOM 800 C CA . ASP A 1 102 ? -5.436 10.337 9.263 1.00 96.38 102 ASP A CA 1
ATOM 801 C C . ASP A 1 102 ? -4.992 8.866 9.294 1.00 96.38 102 ASP A C 1
ATOM 803 O O . ASP A 1 102 ? -5.386 8.067 8.436 1.00 96.38 102 ASP A O 1
ATOM 807 N N . LEU A 1 103 ? -4.195 8.478 10.297 1.00 96.38 103 LEU A N 1
ATOM 808 C CA . LEU A 1 103 ? -3.633 7.127 10.374 1.00 96.38 103 LEU A CA 1
ATOM 809 C C . LEU A 1 103 ? -3.625 6.503 11.770 1.00 96.38 103 LEU A C 1
ATOM 811 O O . LEU A 1 103 ? -3.682 7.174 12.801 1.00 96.38 103 LEU A O 1
ATOM 815 N N . THR A 1 104 ? -3.486 5.179 11.796 1.00 97.06 104 THR A N 1
ATOM 816 C CA . THR A 1 104 ? -3.028 4.426 12.967 1.00 97.06 104 THR A CA 1
ATOM 817 C C . THR A 1 104 ? -1.925 3.451 12.559 1.00 97.06 104 THR A C 1
ATOM 819 O O . THR A 1 104 ? -1.982 2.890 11.467 1.00 97.06 104 THR A O 1
ATOM 822 N N . GLU A 1 105 ? -0.915 3.267 13.413 1.00 95.75 105 GLU A N 1
ATOM 823 C CA . GLU A 1 105 ? 0.273 2.441 13.157 1.00 95.75 105 GLU A CA 1
ATOM 824 C C . GLU A 1 105 ? 0.531 1.465 14.315 1.00 95.75 105 GLU A C 1
ATOM 826 O O . GLU A 1 105 ? 0.351 1.814 15.489 1.00 95.75 105 GLU A O 1
ATOM 831 N N . LYS A 1 106 ? 0.976 0.246 13.984 1.00 95.25 106 LYS A N 1
ATOM 832 C CA . LYS A 1 106 ? 1.502 -0.755 14.924 1.00 95.25 106 LYS A CA 1
ATOM 833 C C . LYS A 1 106 ? 2.682 -1.511 14.322 1.00 95.25 106 LYS A C 1
ATOM 835 O O . LYS A 1 106 ? 2.575 -2.014 13.210 1.00 95.25 106 LYS A O 1
ATOM 840 N N . ASP A 1 107 ? 3.734 -1.708 15.112 1.00 93.19 107 ASP A N 1
ATOM 841 C CA . ASP A 1 107 ? 4.789 -2.681 14.815 1.00 93.19 107 ASP A CA 1
ATOM 842 C C . ASP A 1 107 ? 4.429 -4.049 15.404 1.00 93.19 107 ASP A C 1
ATOM 844 O O . ASP A 1 107 ? 4.366 -4.203 16.628 1.00 93.19 107 ASP A O 1
ATOM 848 N N . ILE A 1 108 ? 4.233 -5.054 14.554 1.00 92.94 108 ILE A N 1
ATOM 849 C CA . ILE A 1 108 ? 3.700 -6.379 14.915 1.00 92.94 108 ILE A CA 1
ATOM 850 C C . ILE A 1 108 ? 4.704 -7.466 14.523 1.00 92.94 108 ILE A C 1
ATOM 852 O O . ILE A 1 108 ? 5.370 -7.317 13.504 1.00 92.94 108 ILE A O 1
ATOM 856 N N . ASP A 1 109 ? 4.856 -8.548 15.298 1.00 90.00 109 ASP A N 1
ATOM 857 C CA . ASP A 1 109 ? 5.707 -9.665 14.854 1.00 90.00 109 ASP A CA 1
ATOM 858 C C . ASP A 1 109 ? 5.126 -10.291 13.572 1.00 90.00 109 ASP A C 1
ATOM 860 O O . ASP A 1 109 ? 3.929 -10.560 13.477 1.00 90.00 109 ASP A O 1
ATOM 864 N N . ARG A 1 110 ? 5.972 -10.528 12.570 1.00 87.38 110 ARG A N 1
ATOM 865 C CA . ARG A 1 110 ? 5.619 -11.130 11.277 1.00 87.38 110 ARG A CA 1
ATOM 866 C C . ARG A 1 110 ? 4.889 -12.468 11.413 1.00 87.38 110 ARG A C 1
ATOM 868 O O . ARG A 1 110 ? 4.028 -12.768 10.589 1.00 87.38 110 ARG A O 1
ATOM 875 N N . ASP A 1 111 ? 5.218 -13.257 12.436 1.00 88.06 111 ASP A N 1
ATOM 876 C CA . ASP A 1 111 ? 4.629 -14.572 12.689 1.00 88.06 111 ASP A CA 1
ATOM 877 C C . ASP A 1 111 ? 3.392 -14.476 13.611 1.00 88.06 111 ASP A C 1
ATOM 879 O O . ASP A 1 111 ? 2.702 -15.479 13.833 1.00 88.06 111 ASP A O 1
ATOM 883 N N . ALA A 1 112 ? 3.079 -13.285 14.143 1.00 87.25 112 ALA A N 1
ATOM 884 C CA . ALA A 1 112 ? 1.946 -13.070 15.035 1.00 87.25 112 ALA A CA 1
ATOM 885 C C . ALA A 1 112 ? 0.637 -13.555 14.403 1.00 87.25 112 ALA A C 1
ATOM 887 O O . ALA A 1 112 ? 0.401 -13.437 13.197 1.00 87.25 112 ALA A O 1
ATOM 888 N N . ARG A 1 113 ? -0.231 -14.115 15.255 1.00 87.69 113 ARG A N 1
ATOM 889 C CA . ARG A 1 113 ? -1.581 -14.579 14.889 1.00 87.69 113 ARG A CA 1
ATOM 890 C C . ARG A 1 113 ? -1.597 -15.486 13.639 1.00 87.69 113 ARG A C 1
ATOM 892 O O . ARG A 1 113 ? -2.503 -15.414 12.816 1.00 87.69 113 ARG A O 1
ATOM 899 N N . GLY A 1 114 ? -0.580 -16.344 13.503 1.00 84.25 114 GLY A N 1
ATOM 900 C CA . GLY A 1 114 ? -0.488 -17.345 12.436 1.00 84.25 114 GLY A CA 1
ATOM 901 C C . GLY A 1 114 ? 0.163 -16.866 11.135 1.00 84.25 114 GLY A C 1
ATOM 902 O O . GLY A 1 114 ? -0.027 -17.509 10.108 1.00 84.25 114 GLY A O 1
ATOM 903 N N . GLY A 1 115 ? 0.921 -15.763 11.153 1.00 86.12 115 GLY A N 1
ATOM 904 C CA . GLY A 1 115 ? 1.695 -15.313 9.989 1.00 86.12 115 GLY A CA 1
ATOM 905 C C . GLY A 1 115 ? 0.880 -14.605 8.902 1.00 86.12 115 GLY A C 1
ATOM 906 O O . GLY A 1 115 ? 1.312 -14.554 7.750 1.00 86.12 115 GLY A O 1
ATOM 907 N N . VAL 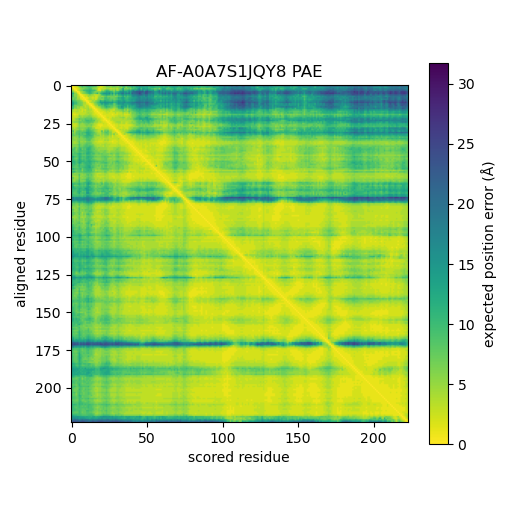A 1 116 ? -0.286 -14.044 9.249 1.00 89.50 116 VAL A N 1
ATOM 908 C CA . VAL A 1 116 ? -1.180 -13.326 8.313 1.00 89.50 116 VAL A CA 1
ATOM 909 C C . VAL A 1 116 ? -0.432 -12.238 7.532 1.00 89.50 116 VAL A C 1
ATOM 911 O O . VA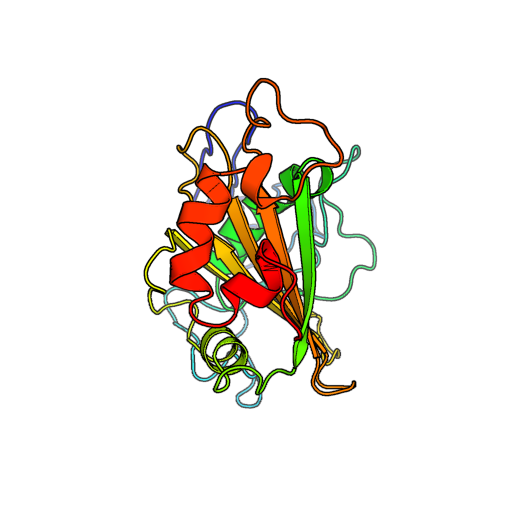L A 1 116 ? -0.619 -12.107 6.324 1.00 89.50 116 VAL A O 1
ATOM 914 N N . LEU A 1 117 ? 0.458 -11.493 8.197 1.00 90.56 117 LEU A N 1
ATOM 915 C CA . LEU A 1 117 ? 1.237 -10.420 7.571 1.00 90.56 117 LEU A CA 1
ATOM 916 C C . LEU A 1 117 ? 2.251 -10.945 6.546 1.00 90.56 117 LEU A C 1
ATOM 918 O O . LEU A 1 117 ? 2.395 -10.344 5.486 1.00 90.56 117 LEU A O 1
ATOM 922 N N . VAL A 1 118 ? 2.899 -12.085 6.812 1.00 87.00 118 VAL A N 1
ATOM 923 C CA . VAL A 1 118 ? 3.789 -12.747 5.839 1.00 87.00 118 VAL A CA 1
ATOM 924 C C . VAL A 1 118 ? 2.995 -13.201 4.615 1.00 87.00 118 VAL A C 1
ATOM 926 O O . VAL A 1 118 ? 3.399 -12.913 3.494 1.00 87.00 118 VAL A O 1
ATOM 929 N N . GLY A 1 119 ? 1.821 -13.814 4.814 1.00 88.25 119 GLY A N 1
ATOM 930 C CA . GLY A 1 119 ? 0.936 -14.201 3.711 1.00 88.25 119 GLY A CA 1
ATOM 931 C C . GLY A 1 119 ? 0.515 -13.013 2.837 1.00 88.25 119 GLY A C 1
ATOM 932 O O . GLY A 1 119 ? 0.601 -13.086 1.611 1.00 88.25 119 GLY A O 1
ATOM 933 N N . LEU A 1 120 ? 0.134 -11.890 3.458 1.00 90.62 120 LEU A N 1
ATOM 934 C CA . LEU A 1 120 ? -0.196 -10.654 2.741 1.00 90.62 120 LEU A CA 1
ATOM 935 C C . LEU A 1 120 ? 1.010 -10.052 2.011 1.00 90.62 120 LEU A C 1
ATOM 937 O O . LEU A 1 120 ? 0.827 -9.519 0.920 1.00 90.62 120 LEU A O 1
ATOM 941 N N . LEU A 1 121 ? 2.225 -10.130 2.562 1.00 88.38 121 LEU A N 1
ATOM 942 C CA . LEU A 1 121 ? 3.453 -9.634 1.927 1.00 88.38 121 LEU A CA 1
ATOM 943 C C . LEU A 1 121 ? 3.848 -10.477 0.702 1.00 88.38 121 LEU A C 1
ATOM 945 O O . LEU A 1 121 ? 4.056 -9.906 -0.373 1.00 88.38 121 LEU A O 1
ATOM 949 N N . ASP A 1 122 ? 3.866 -11.805 0.838 1.00 87.12 122 ASP A N 1
ATOM 950 C CA . ASP A 1 122 ? 4.321 -12.751 -0.194 1.00 87.12 122 ASP A CA 1
ATOM 951 C C . ASP A 1 122 ? 3.307 -12.962 -1.340 1.00 87.12 122 ASP A C 1
ATOM 953 O O . ASP A 1 122 ? 3.678 -13.419 -2.421 1.00 87.12 122 ASP A O 1
ATOM 957 N N . GLN A 1 123 ? 2.028 -12.611 -1.157 1.00 89.88 123 GLN A N 1
ATOM 958 C CA . GLN A 1 123 ? 1.013 -12.729 -2.213 1.00 89.88 123 GLN A CA 1
ATOM 959 C C . GLN A 1 123 ? 1.341 -11.864 -3.450 1.00 89.88 123 GLN A C 1
ATOM 961 O O . GLN A 1 123 ? 1.736 -10.703 -3.333 1.00 89.88 123 GLN A O 1
ATOM 966 N N . SER A 1 124 ? 1.105 -12.378 -4.662 1.00 91.44 124 SER A N 1
ATOM 967 C CA . SER A 1 124 ? 1.305 -11.604 -5.897 1.00 91.44 124 SER A CA 1
ATOM 968 C C . SER A 1 124 ? 0.377 -10.383 -5.974 1.00 91.44 124 SER A C 1
ATOM 970 O O . SER A 1 124 ? -0.826 -10.506 -5.758 1.00 91.44 124 SER A O 1
ATOM 972 N N . VAL A 1 125 ? 0.900 -9.228 -6.409 1.00 92.62 125 VAL A N 1
ATOM 973 C CA . VAL A 1 125 ? 0.095 -8.021 -6.718 1.00 92.62 125 VAL A CA 1
ATOM 974 C C . VAL A 1 125 ? -0.909 -8.229 -7.865 1.00 92.62 125 VAL A C 1
ATOM 976 O O . VAL A 1 125 ? -1.785 -7.401 -8.086 1.00 92.62 125 VAL A O 1
ATOM 979 N N . HIS A 1 126 ? -0.789 -9.329 -8.614 1.00 90.19 126 HIS A N 1
ATOM 980 C CA . HIS A 1 126 ? -1.719 -9.713 -9.679 1.00 90.19 126 HIS A CA 1
ATOM 981 C C . HIS A 1 126 ? -2.848 -10.640 -9.200 1.00 90.19 126 HIS A C 1
ATOM 983 O O . HIS A 1 126 ? -3.720 -10.992 -9.992 1.00 90.19 126 HIS A O 1
ATOM 989 N N . GLN A 1 127 ? -2.840 -11.050 -7.929 1.00 88.00 127 GLN A N 1
ATOM 990 C CA . GLN A 1 127 ? -3.898 -11.851 -7.318 1.00 88.00 127 GLN A CA 1
ATOM 991 C C . GLN A 1 127 ? -4.752 -10.966 -6.401 1.00 88.00 127 GLN A C 1
ATOM 993 O O . GLN A 1 127 ? -4.185 -10.299 -5.534 1.00 88.00 127 GLN A O 1
ATOM 998 N N . PRO A 1 128 ? -6.092 -10.969 -6.534 1.00 79.00 128 PRO A N 1
ATOM 999 C CA . PRO A 1 128 ? -6.961 -10.209 -5.641 1.00 79.00 128 PRO A CA 1
ATOM 1000 C C . PRO A 1 128 ? -6.751 -10.586 -4.170 1.00 79.00 128 PRO A C 1
ATOM 1002 O O . PRO A 1 128 ? -6.716 -11.768 -3.827 1.00 79.00 128 PRO A O 1
ATOM 1005 N N . VAL A 1 129 ? -6.665 -9.582 -3.299 1.00 91.25 129 VAL A N 1
ATOM 1006 C CA . VAL A 1 129 ? -6.869 -9.747 -1.854 1.00 91.25 129 VAL A CA 1
ATOM 1007 C C . VAL A 1 129 ? -8.329 -9.389 -1.579 1.00 91.25 129 VAL A C 1
ATOM 1009 O O . VAL A 1 129 ? -8.784 -8.312 -1.972 1.00 91.25 129 VAL A O 1
ATOM 1012 N N . GLU A 1 130 ? -9.087 -10.292 -0.957 1.00 92.75 130 GLU A N 1
ATOM 1013 C CA . GLU A 1 130 ? -10.503 -10.054 -0.656 1.00 92.75 130 GLU A CA 1
ATOM 1014 C C . GLU A 1 130 ? -10.668 -8.795 0.213 1.00 92.75 130 GLU A C 1
ATOM 1016 O O . GLU A 1 130 ? -9.897 -8.570 1.140 1.00 92.75 130 GLU A O 1
ATOM 1021 N N . GLY A 1 131 ? -11.646 -7.945 -0.116 1.00 92.75 13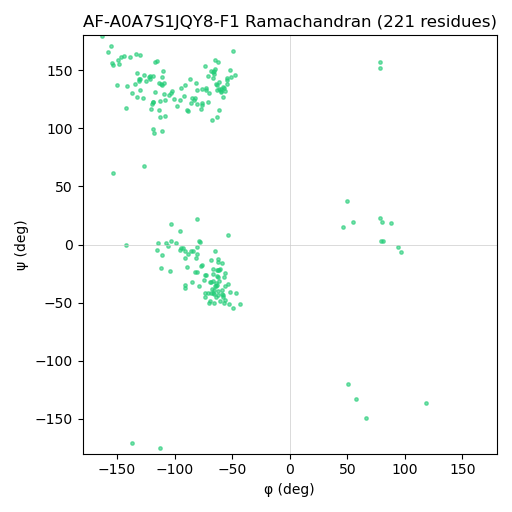1 GLY A N 1
ATOM 1022 C CA . GLY A 1 131 ? -11.846 -6.648 0.544 1.00 92.75 131 GLY A CA 1
ATOM 1023 C C . GLY A 1 131 ? -10.941 -5.510 0.046 1.00 92.75 131 GLY A C 1
ATOM 1024 O O . GLY A 1 131 ? -11.044 -4.400 0.563 1.00 92.75 131 GLY A O 1
ATOM 1025 N N . THR A 1 132 ? -10.094 -5.744 -0.963 1.00 95.38 132 THR A N 1
ATOM 1026 C CA . THR A 1 132 ? -9.278 -4.700 -1.610 1.00 95.38 132 THR A CA 1
ATOM 1027 C C . THR A 1 132 ? -9.761 -4.404 -3.029 1.00 95.38 132 THR A C 1
ATOM 1029 O O . THR A 1 132 ? -10.266 -5.279 -3.731 1.00 95.38 132 THR A O 1
ATOM 1032 N N . THR A 1 133 ? -9.588 -3.157 -3.462 1.00 93.38 133 THR A N 1
ATOM 1033 C CA . THR A 1 133 ? -9.819 -2.711 -4.843 1.00 93.38 133 THR A CA 1
ATOM 1034 C C . THR A 1 133 ? -8.545 -2.812 -5.687 1.00 93.38 133 THR A C 1
ATOM 1036 O O . THR A 1 133 ? -8.608 -3.121 -6.876 1.00 93.38 133 THR A O 1
ATOM 1039 N N . ALA A 1 134 ? -7.378 -2.559 -5.086 1.00 92.88 134 ALA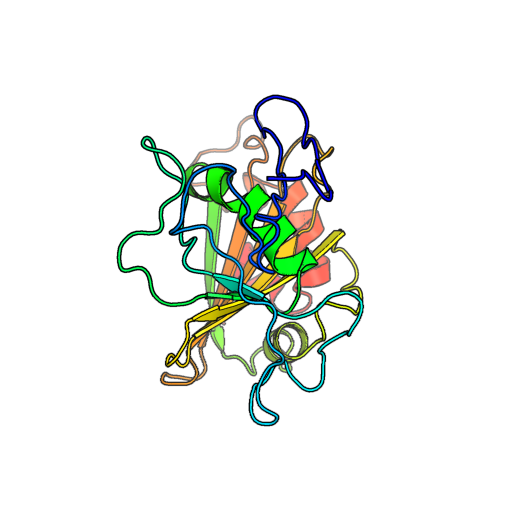 A N 1
ATOM 1040 C CA . ALA A 1 134 ? -6.080 -2.702 -5.736 1.00 92.88 134 ALA A CA 1
ATOM 1041 C C . ALA A 1 134 ? -4.999 -3.103 -4.725 1.00 92.88 134 ALA A C 1
ATOM 1043 O O . ALA A 1 134 ? -5.102 -2.806 -3.534 1.00 92.88 134 ALA A O 1
ATOM 1044 N N . VAL A 1 135 ? -3.942 -3.741 -5.227 1.00 94.56 135 VAL A N 1
ATOM 1045 C CA . VAL A 1 135 ? -2.764 -4.136 -4.452 1.00 94.56 135 VAL A CA 1
ATOM 1046 C C . VAL A 1 135 ? -1.517 -3.605 -5.158 1.00 94.56 135 VAL A C 1
ATOM 1048 O O . VAL A 1 135 ? -1.313 -3.879 -6.342 1.00 94.56 135 VAL A O 1
ATOM 1051 N N . THR A 1 136 ? -0.671 -2.864 -4.445 1.00 94.00 136 THR A N 1
ATOM 1052 C CA . THR A 1 136 ? 0.664 -2.458 -4.920 1.00 94.00 136 THR A CA 1
ATOM 1053 C C . THR A 1 136 ? 1.735 -3.052 -4.023 1.00 94.00 136 THR A C 1
ATOM 1055 O O . THR A 1 136 ? 1.463 -3.429 -2.884 1.00 94.00 136 THR A O 1
ATOM 1058 N N . ALA A 1 137 ? 2.948 -3.183 -4.546 1.00 95.12 137 ALA A N 1
ATOM 1059 C CA . ALA A 1 137 ? 4.109 -3.562 -3.764 1.00 95.12 137 ALA A CA 1
ATOM 1060 C C . ALA A 1 137 ? 5.334 -2.916 -4.394 1.00 95.12 137 ALA A C 1
ATOM 1062 O O . ALA A 1 137 ? 5.472 -2.960 -5.616 1.00 95.12 137 ALA A O 1
ATOM 1063 N N . TRP A 1 138 ? 6.222 -2.378 -3.570 1.00 93.94 138 TRP A N 1
ATOM 1064 C CA . TRP A 1 138 ? 7.471 -1.795 -4.038 1.00 93.94 138 TRP A CA 1
ATOM 1065 C C . TRP A 1 138 ? 8.623 -2.056 -3.066 1.00 93.94 138 TRP A C 1
ATOM 1067 O O . TRP A 1 138 ? 8.431 -2.408 -1.897 1.00 93.94 138 TRP A O 1
ATOM 1077 N N . THR A 1 139 ? 9.840 -1.892 -3.573 1.00 94.00 139 THR A N 1
ATOM 1078 C CA . THR A 1 139 ? 11.077 -1.882 -2.786 1.00 94.00 139 THR A CA 1
ATOM 1079 C C . THR A 1 139 ? 11.923 -0.673 -3.120 1.00 94.00 139 THR A C 1
ATOM 1081 O O . THR A 1 139 ? 11.747 -0.030 -4.153 1.00 94.00 139 THR A O 1
ATOM 1084 N N . ILE A 1 140 ? 12.875 -0.390 -2.237 1.00 91.81 140 ILE A N 1
ATOM 1085 C CA . ILE A 1 140 ? 13.947 0.563 -2.494 1.00 91.81 140 ILE A CA 1
ATOM 1086 C C . ILE A 1 140 ? 15.197 -0.245 -2.869 1.00 91.81 140 ILE A C 1
ATOM 1088 O O . ILE A 1 140 ? 15.589 -1.154 -2.131 1.00 91.81 140 ILE A O 1
ATOM 1092 N N . HIS A 1 141 ? 15.797 0.055 -4.022 1.00 89.75 141 HIS A N 1
ATOM 1093 C CA . HIS A 1 141 ? 16.982 -0.626 -4.554 1.00 89.75 141 HIS A CA 1
ATOM 1094 C C . HIS A 1 141 ? 18.137 -0.637 -3.541 1.00 89.75 141 HIS A C 1
ATOM 1096 O O . HIS A 1 141 ? 18.352 0.341 -2.831 1.00 89.75 141 HIS A O 1
ATOM 1102 N N . ASP A 1 142 ? 18.869 -1.752 -3.476 1.00 87.88 142 ASP A N 1
ATOM 1103 C CA . ASP A 1 142 ? 19.937 -2.021 -2.498 1.00 87.88 142 ASP A CA 1
ATOM 1104 C C . ASP A 1 142 ? 19.536 -1.884 -1.013 1.00 87.88 142 ASP A C 1
ATOM 1106 O O . ASP A 1 142 ? 20.398 -1.809 -0.136 1.00 87.88 142 ASP A O 1
ATOM 1110 N N . THR A 1 143 ? 18.235 -1.923 -0.694 1.00 89.19 143 THR A N 1
ATOM 1111 C CA . THR A 1 143 ? 17.740 -1.950 0.691 1.00 89.19 143 THR A CA 1
ATOM 1112 C C . THR A 1 143 ? 17.013 -3.260 1.031 1.00 89.19 143 THR A C 1
ATOM 1114 O O . THR A 1 143 ? 16.474 -3.931 0.149 1.00 89.19 143 THR A O 1
ATOM 1117 N N . PRO A 1 144 ? 16.921 -3.610 2.326 1.00 88.31 144 PRO A N 1
ATOM 1118 C CA . PRO A 1 144 ? 16.073 -4.693 2.833 1.00 88.31 144 PRO A CA 1
ATOM 1119 C C . PRO A 1 144 ? 14.584 -4.305 2.963 1.00 88.31 144 PRO A C 1
ATOM 1121 O O . PRO A 1 144 ? 13.799 -5.086 3.502 1.00 88.31 144 PRO A O 1
ATOM 1124 N N . LEU A 1 145 ? 14.192 -3.090 2.556 1.00 89.81 145 LEU A N 1
ATOM 1125 C CA . LEU A 1 145 ? 12.849 -2.560 2.788 1.00 89.81 145 LEU A CA 1
ATOM 1126 C C . LEU A 1 145 ? 11.876 -3.021 1.702 1.00 89.81 145 LEU A C 1
ATOM 1128 O O . LEU A 1 145 ? 12.099 -2.784 0.513 1.00 89.81 145 LEU A O 1
ATOM 1132 N N . LYS A 1 146 ? 10.764 -3.622 2.132 1.00 91.44 146 LYS A N 1
ATOM 1133 C CA . LYS A 1 146 ? 9.650 -4.028 1.268 1.00 91.44 146 LYS A CA 1
ATOM 1134 C C . LYS A 1 146 ? 8.348 -3.423 1.767 1.00 91.44 146 LYS A C 1
ATOM 1136 O O . LYS A 1 146 ? 8.089 -3.401 2.971 1.00 91.44 146 LYS A O 1
ATOM 1141 N N . PHE A 1 147 ? 7.529 -2.993 0.819 1.00 92.75 147 PHE A N 1
ATOM 1142 C CA . PHE A 1 147 ? 6.268 -2.307 1.057 1.00 92.75 147 PHE A CA 1
ATOM 1143 C C . PHE A 1 147 ? 5.138 -3.020 0.313 1.00 92.75 147 PHE A C 1
ATOM 1145 O O . PHE A 1 147 ? 5.339 -3.566 -0.779 1.00 92.75 147 PHE A O 1
ATOM 1152 N N . LYS A 1 148 ? 3.946 -3.026 0.910 1.00 94.75 148 LYS A N 1
ATOM 1153 C CA . LYS A 1 148 ? 2.734 -3.632 0.357 1.00 94.75 148 LYS A CA 1
ATOM 1154 C C . LYS A 1 148 ? 1.537 -2.757 0.706 1.00 94.75 148 LYS A C 1
ATOM 1156 O O . LYS A 1 148 ? 1.220 -2.587 1.879 1.00 94.75 148 LYS A O 1
ATOM 1161 N N . LEU A 1 149 ? 0.872 -2.227 -0.314 1.00 95.12 149 LEU A N 1
ATOM 1162 C CA . LEU A 1 149 ? -0.278 -1.340 -0.175 1.00 95.12 149 LEU A CA 1
ATOM 1163 C C . LEU A 1 149 ? -1.541 -2.094 -0.590 1.00 95.12 149 LEU A C 1
ATOM 1165 O O . LEU A 1 149 ? -1.625 -2.619 -1.702 1.00 95.12 149 LEU A O 1
ATOM 1169 N N . LEU A 1 150 ? -2.524 -2.141 0.303 1.00 96.75 150 LEU A N 1
ATOM 1170 C CA . LEU A 1 150 ? -3.841 -2.732 0.083 1.00 96.75 150 LEU A CA 1
ATOM 1171 C C . LEU A 1 150 ? -4.873 -1.600 0.041 1.00 96.75 150 LEU A C 1
ATOM 1173 O O . LEU A 1 150 ? -5.305 -1.102 1.082 1.00 96.75 150 LEU A O 1
ATOM 1177 N N . LEU A 1 151 ? -5.244 -1.155 -1.160 1.00 95.94 151 LEU A N 1
ATOM 1178 C CA . LEU A 1 151 ? -6.219 -0.083 -1.350 1.00 95.94 151 LEU A CA 1
ATOM 1179 C C . LEU A 1 151 ? -7.624 -0.646 -1.114 1.00 95.94 151 LEU A C 1
ATOM 1181 O O . LEU A 1 151 ? -8.068 -1.525 -1.851 1.00 95.94 151 LEU A O 1
ATOM 1185 N N . LEU A 1 152 ? -8.331 -0.149 -0.101 1.00 97.25 152 LEU A N 1
ATOM 1186 C CA . LEU A 1 152 ? -9.643 -0.663 0.311 1.00 97.25 152 LEU A CA 1
ATOM 1187 C C . LEU A 1 152 ? -10.786 -0.053 -0.511 1.00 97.25 152 LEU A C 1
ATOM 1189 O O . LEU A 1 152 ? -11.781 -0.718 -0.783 1.00 97.25 152 LEU A O 1
ATOM 1193 N N . THR A 1 153 ? -10.628 1.196 -0.945 1.00 94.31 153 THR A N 1
ATOM 1194 C CA . THR A 1 153 ? -11.650 1.973 -1.663 1.00 94.31 153 THR A CA 1
ATOM 1195 C C . THR A 1 153 ? -11.242 2.261 -3.110 1.00 94.31 153 THR A C 1
ATOM 1197 O O . THR A 1 153 ? -10.097 2.664 -3.326 1.00 94.31 153 THR A O 1
ATOM 1200 N N . PRO A 1 154 ? -12.150 2.179 -4.099 1.00 90.38 154 PRO A N 1
ATOM 1201 C CA . PRO A 1 154 ? -11.873 2.685 -5.440 1.00 90.38 154 PRO A CA 1
ATOM 1202 C C . PRO A 1 154 ? -11.683 4.208 -5.430 1.00 90.38 154 PRO A C 1
ATOM 1204 O O . PRO A 1 154 ? -12.130 4.902 -4.517 1.00 90.38 154 PRO A O 1
ATOM 1207 N N . PHE A 1 155 ? -11.018 4.749 -6.453 1.00 83.62 155 PHE A N 1
ATOM 1208 C CA . PHE A 1 155 ? -10.728 6.186 -6.515 1.00 83.62 155 PHE A CA 1
ATOM 1209 C C . PHE A 1 155 ? -11.981 7.064 -6.683 1.00 83.62 155 PHE A C 1
ATOM 1211 O O . PHE A 1 155 ? -11.950 8.223 -6.289 1.00 83.62 155 PHE A O 1
ATOM 1218 N N . ASP A 1 156 ? -13.098 6.532 -7.175 1.00 83.06 156 ASP A N 1
ATOM 1219 C CA . ASP A 1 156 ? -14.391 7.232 -7.221 1.00 83.06 156 ASP A CA 1
ATOM 1220 C C . ASP A 1 156 ? -15.156 7.210 -5.878 1.00 83.06 156 ASP A C 1
ATOM 1222 O O . ASP A 1 156 ? -16.216 7.826 -5.749 1.00 83.06 156 ASP A O 1
ATOM 1226 N N . HIS A 1 157 ? -14.619 6.548 -4.847 1.00 89.44 157 HIS A N 1
ATOM 1227 C CA . HIS A 1 157 ? -15.206 6.545 -3.512 1.00 89.44 157 HIS A CA 1
ATOM 1228 C C . HIS A 1 157 ? -15.046 7.922 -2.818 1.00 89.44 157 HIS A C 1
ATOM 1230 O O . HIS A 1 157 ? -14.002 8.572 -2.967 1.00 89.44 157 HIS A O 1
ATOM 1236 N N . PRO A 1 158 ? -16.027 8.364 -1.993 1.00 91.94 158 PRO A N 1
ATOM 1237 C CA . PRO A 1 158 ? -16.004 9.681 -1.336 1.00 91.94 158 PRO A CA 1
ATOM 1238 C C . PRO A 1 158 ? -14.805 9.963 -0.421 1.00 91.94 158 PRO A C 1
ATOM 1240 O O . PRO A 1 158 ? -14.574 11.113 -0.069 1.00 91.94 158 PRO A O 1
ATOM 1243 N N . PHE A 1 159 ? -14.064 8.931 -0.024 1.00 93.75 159 PHE A N 1
ATOM 1244 C CA . PHE A 1 159 ? -12.782 9.035 0.668 1.00 93.75 159 PHE A CA 1
ATOM 1245 C C . PHE A 1 159 ? -11.872 7.876 0.258 1.00 93.75 159 PHE A C 1
ATOM 1247 O O . PHE A 1 159 ? -12.360 6.843 -0.208 1.00 93.75 159 PHE A O 1
ATOM 1254 N N . ILE A 1 160 ? -10.571 8.032 0.490 1.00 94.31 160 ILE A N 1
ATOM 1255 C CA . ILE A 1 160 ? -9.556 6.998 0.282 1.00 94.31 160 ILE A CA 1
ATOM 1256 C C . ILE A 1 160 ? -9.329 6.260 1.604 1.00 94.31 160 ILE A C 1
ATOM 1258 O O . ILE A 1 160 ? -9.186 6.896 2.646 1.00 94.31 160 ILE A O 1
ATOM 1262 N N . ALA A 1 161 ? -9.279 4.932 1.582 1.00 97.06 161 ALA A N 1
ATOM 1263 C CA . ALA A 1 161 ? -8.784 4.120 2.690 1.00 97.06 161 ALA A CA 1
ATOM 1264 C C . ALA A 1 161 ? -7.840 3.033 2.178 1.00 97.06 161 ALA A C 1
ATOM 1266 O O . ALA A 1 161 ? -8.113 2.391 1.161 1.00 97.06 161 ALA A O 1
ATOM 1267 N N . LEU A 1 162 ? -6.737 2.819 2.892 1.00 97.31 162 LEU A N 1
ATOM 1268 C CA . LEU A 1 162 ? -5.723 1.828 2.543 1.00 97.31 162 LEU A CA 1
ATOM 1269 C C . LEU A 1 162 ? -5.034 1.251 3.782 1.00 97.31 162 LEU A C 1
ATOM 1271 O O . LEU A 1 162 ? -5.031 1.858 4.855 1.00 97.31 162 LEU A O 1
ATOM 1275 N N . ILE A 1 163 ? -4.439 0.074 3.611 1.00 97.81 163 ILE A N 1
ATOM 1276 C CA . ILE A 1 163 ? -3.489 -0.518 4.556 1.00 97.81 163 ILE A CA 1
ATOM 1277 C C . ILE A 1 163 ? -2.111 -0.451 3.902 1.00 97.81 163 ILE A C 1
ATOM 1279 O O . ILE A 1 163 ? -1.957 -0.887 2.762 1.00 97.81 163 ILE A O 1
ATOM 1283 N N . ASP A 1 164 ? -1.124 0.069 4.619 1.00 96.19 164 ASP A N 1
ATOM 1284 C CA . ASP A 1 164 ? 0.280 0.095 4.209 1.00 96.19 164 ASP A CA 1
ATOM 1285 C C . ASP A 1 164 ? 1.067 -0.824 5.151 1.00 96.19 164 ASP A C 1
ATOM 1287 O O . ASP A 1 164 ? 0.981 -0.703 6.376 1.00 96.19 164 ASP A O 1
ATOM 1291 N N . ILE A 1 165 ? 1.756 -1.810 4.582 1.00 95.38 165 ILE A N 1
ATOM 1292 C CA . ILE A 1 165 ? 2.493 -2.844 5.306 1.00 95.38 165 ILE A CA 1
ATOM 1293 C C . ILE A 1 165 ? 3.959 -2.752 4.894 1.00 95.38 165 ILE A C 1
ATOM 1295 O O . ILE A 1 165 ? 4.311 -3.011 3.741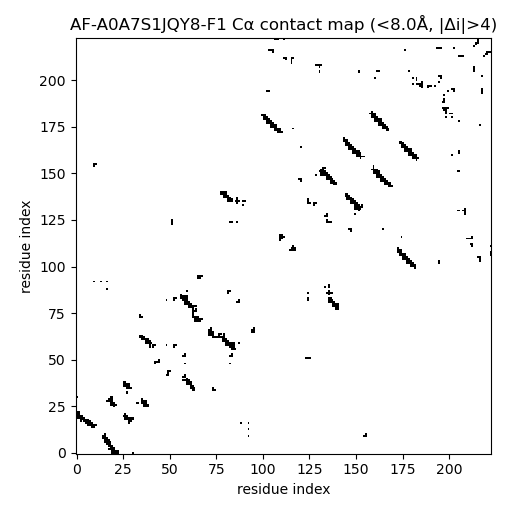 1.00 95.38 165 ILE A O 1
ATOM 1299 N N . ARG A 1 166 ? 4.823 -2.441 5.859 1.00 93.31 166 ARG A N 1
ATOM 1300 C CA . ARG A 1 166 ? 6.268 -2.295 5.676 1.00 93.31 166 ARG A CA 1
ATOM 1301 C C . ARG A 1 166 ? 7.024 -3.338 6.491 1.00 93.31 166 ARG A C 1
ATOM 1303 O O . ARG A 1 166 ? 6.825 -3.450 7.700 1.00 93.31 166 ARG A O 1
ATOM 1310 N N . ILE A 1 167 ? 7.968 -4.024 5.855 1.00 90.94 167 ILE A N 1
ATOM 1311 C CA . ILE A 1 167 ? 8.944 -4.901 6.517 1.00 90.94 167 ILE A CA 1
ATOM 1312 C C . ILE A 1 167 ? 10.376 -4.436 6.210 1.00 90.94 167 ILE A C 1
ATOM 1314 O O . ILE A 1 167 ? 10.660 -3.921 5.127 1.00 90.94 167 ILE A O 1
ATOM 1318 N N . ASP A 1 168 ? 11.265 -4.591 7.191 1.00 88.44 168 ASP A N 1
ATOM 1319 C CA . ASP A 1 168 ? 12.708 -4.349 7.089 1.00 88.44 168 ASP A CA 1
ATOM 1320 C C . ASP A 1 168 ? 13.435 -5.672 7.359 1.00 88.44 168 ASP A C 1
ATOM 1322 O O . ASP A 1 168 ? 13.663 -6.035 8.512 1.00 88.44 168 ASP A O 1
ATOM 1326 N N . ASP A 1 169 ? 13.799 -6.398 6.298 1.00 82.00 169 ASP A N 1
ATOM 1327 C CA . ASP A 1 169 ? 14.442 -7.719 6.406 1.00 82.00 169 ASP A CA 1
ATOM 1328 C C . ASP A 1 169 ? 15.844 -7.683 7.064 1.00 82.00 169 ASP A C 1
ATOM 1330 O O . ASP A 1 169 ? 16.437 -8.738 7.290 1.00 82.00 169 ASP A O 1
ATOM 1334 N N . SER A 1 170 ? 16.400 -6.500 7.373 1.00 79.06 170 SER A N 1
ATOM 1335 C CA . SER A 1 170 ? 17.667 -6.369 8.116 1.00 79.06 170 SER A CA 1
ATOM 1336 C C . SER A 1 170 ? 17.503 -6.262 9.630 1.00 79.06 170 SER A C 1
ATOM 1338 O O . SER A 1 170 ? 18.497 -6.341 10.356 1.00 79.06 170 SER A O 1
ATOM 1340 N N . LYS A 1 171 ? 16.274 -6.057 10.114 1.00 68.00 171 LYS A N 1
ATOM 1341 C CA . LYS A 1 171 ? 15.971 -5.855 11.534 1.00 68.00 171 LYS A CA 1
ATOM 1342 C C . LYS A 1 171 ? 15.176 -7.024 12.106 1.00 68.00 171 LYS A C 1
ATOM 1344 O O . LYS A 1 171 ? 14.980 -8.053 11.464 1.00 68.00 171 LYS A O 1
ATOM 1349 N N . ASP A 1 172 ? 14.782 -6.869 13.369 1.00 65.12 172 ASP A N 1
ATOM 1350 C CA . ASP A 1 172 ? 13.911 -7.800 14.078 1.00 65.12 172 ASP A CA 1
ATOM 1351 C C . ASP A 1 172 ? 12.654 -8.158 13.279 1.00 65.12 172 ASP A C 1
ATOM 1353 O O . ASP A 1 172 ? 12.256 -7.464 12.348 1.00 65.12 172 ASP A O 1
ATOM 1357 N N . ARG A 1 173 ? 11.971 -9.209 13.746 1.00 76.38 173 ARG A N 1
ATOM 1358 C CA . ARG A 1 173 ? 10.744 -9.814 13.199 1.00 76.38 173 ARG A CA 1
ATOM 1359 C C . ARG A 1 173 ? 9.553 -8.861 12.982 1.00 76.38 173 ARG A C 1
ATOM 1361 O O . ARG A 1 173 ? 8.454 -9.335 12.737 1.00 76.38 173 ARG A O 1
ATOM 1368 N N . ARG A 1 174 ? 9.692 -7.547 13.119 1.00 88.50 174 ARG A N 1
ATOM 1369 C CA . ARG A 1 174 ? 8.571 -6.609 13.132 1.00 88.50 174 ARG A CA 1
ATOM 1370 C C . ARG A 1 174 ? 8.170 -6.160 11.728 1.00 88.50 174 ARG A C 1
ATOM 1372 O O . ARG A 1 174 ? 9.004 -5.906 10.864 1.00 88.50 174 ARG A O 1
ATOM 1379 N N . VAL A 1 175 ? 6.867 -6.013 11.552 1.00 92.00 175 VAL A N 1
ATOM 1380 C CA . VAL A 1 175 ? 6.201 -5.436 10.390 1.00 92.00 175 VAL A CA 1
ATOM 1381 C C . VAL A 1 175 ? 5.438 -4.212 10.885 1.00 92.00 175 VAL A C 1
ATOM 1383 O O . VAL A 1 175 ? 4.600 -4.341 11.780 1.00 92.00 175 VAL A O 1
ATOM 1386 N N . SER A 1 176 ? 5.724 -3.039 10.322 1.00 94.31 176 SER A N 1
ATOM 1387 C CA . SER A 1 176 ? 4.909 -1.840 10.541 1.00 94.31 176 SER A CA 1
ATOM 1388 C C . SER A 1 176 ? 3.643 -1.989 9.701 1.00 94.31 176 SER A C 1
ATOM 1390 O O . SER A 1 176 ? 3.705 -2.171 8.483 1.00 94.31 176 SER A O 1
ATOM 1392 N N . VAL A 1 177 ? 2.494 -1.976 10.369 1.00 96.81 177 VAL A N 1
ATOM 1393 C CA . VAL A 1 177 ? 1.166 -2.015 9.759 1.00 96.81 177 VAL A CA 1
ATOM 1394 C C . VAL A 1 177 ? 0.494 -0.685 10.043 1.00 96.81 177 VAL A C 1
ATOM 1396 O O . VAL A 1 177 ? 0.209 -0.355 11.198 1.00 96.81 177 VAL A O 1
ATOM 1399 N N . LYS A 1 178 ? 0.215 0.062 8.979 1.00 97.25 178 LYS A N 1
ATOM 1400 C CA . LYS A 1 178 ? -0.520 1.320 9.019 1.00 97.25 178 LYS A CA 1
ATOM 1401 C C . LYS A 1 178 ? -1.876 1.159 8.358 1.00 97.25 178 LYS A C 1
ATOM 1403 O O . LYS A 1 178 ? -2.004 0.484 7.341 1.00 97.25 178 LYS A O 1
ATOM 1408 N N . VAL A 1 179 ? -2.881 1.834 8.898 1.00 98.31 179 VAL A N 1
ATOM 1409 C CA . VAL A 1 179 ? -4.170 2.039 8.229 1.00 98.31 179 VAL A CA 1
ATOM 1410 C C . VAL A 1 179 ? -4.353 3.537 8.082 1.00 98.31 179 VAL A C 1
ATOM 1412 O O . VAL A 1 179 ? -4.314 4.244 9.086 1.00 98.31 179 VAL A O 1
ATOM 1415 N N . LEU A 1 180 ? -4.499 4.003 6.842 1.00 97.75 180 LEU A N 1
ATOM 1416 C CA . LEU A 1 180 ? -4.567 5.418 6.479 1.00 97.75 180 LEU A CA 1
ATOM 1417 C C . LEU A 1 180 ? -5.917 5.729 5.828 1.00 97.75 180 LEU A C 1
ATOM 1419 O O . LEU A 1 180 ? -6.446 4.903 5.074 1.00 97.75 180 LEU A O 1
ATOM 1423 N N . THR A 1 181 ? -6.464 6.924 6.065 1.00 97.81 181 THR A N 1
ATOM 1424 C CA . THR A 1 181 ? -7.697 7.364 5.403 1.00 97.81 181 THR A CA 1
ATOM 1425 C C . THR A 1 181 ? -7.877 8.878 5.270 1.00 97.81 181 THR A C 1
ATOM 1427 O O . THR A 1 181 ? -7.351 9.651 6.061 1.00 97.81 181 THR A O 1
ATOM 1430 N N . THR A 1 182 ? -8.686 9.285 4.286 1.00 96.00 182 THR A N 1
ATOM 1431 C CA . THR A 1 182 ? -9.318 10.613 4.198 1.00 96.00 182 THR A CA 1
ATOM 1432 C C . THR A 1 182 ? -10.809 10.599 4.595 1.00 96.00 182 THR A C 1
ATOM 1434 O O . THR A 1 182 ? -11.562 11.506 4.242 1.00 96.00 182 THR A O 1
ATOM 1437 N N . GLU A 1 183 ? -11.287 9.555 5.289 1.00 97.00 183 GLU A N 1
ATOM 1438 C CA . GLU A 1 183 ? -12.644 9.500 5.852 1.00 97.00 183 GLU A CA 1
ATOM 1439 C C . GLU A 1 183 ? -12.859 10.681 6.817 1.00 97.00 183 GLU A C 1
ATOM 1441 O O . GLU A 1 183 ? -12.081 10.834 7.754 1.00 97.00 183 GLU A O 1
ATOM 1446 N N . PRO A 1 184 ? -13.916 11.500 6.658 1.00 95.88 184 PRO A N 1
ATOM 1447 C CA . PRO A 1 184 ? -14.209 12.559 7.619 1.00 95.88 184 PRO A CA 1
ATOM 1448 C C . PRO A 1 184 ? -14.456 11.985 9.026 1.00 95.88 184 PRO A C 1
ATOM 1450 O O . PRO A 1 184 ? -15.243 11.039 9.145 1.00 95.88 184 PRO A O 1
ATOM 1453 N N . PRO A 1 185 ? -13.860 12.553 10.096 1.00 96.69 185 PRO A N 1
ATOM 1454 C CA . PRO A 1 185 ? -14.068 12.072 11.457 1.00 96.69 185 PRO A CA 1
ATOM 1455 C C . PRO A 1 185 ? -15.551 12.002 11.840 1.00 96.69 185 PRO A C 1
ATOM 1457 O O . PRO A 1 185 ? -16.330 12.919 11.564 1.00 96.69 185 PRO A O 1
ATOM 1460 N N . ALA A 1 186 ? -15.940 10.923 12.518 1.00 97.06 186 ALA A N 1
ATOM 1461 C CA . ALA A 1 186 ? -17.307 10.709 12.972 1.00 97.06 186 ALA A CA 1
ATOM 1462 C C . ALA A 1 186 ? -17.814 11.872 13.851 1.00 97.06 186 ALA A C 1
ATOM 1464 O O . ALA A 1 186 ? -17.158 12.311 14.798 1.00 97.06 186 ALA A O 1
ATOM 1465 N N . ALA A 1 187 ? -19.016 12.367 13.545 1.00 95.69 187 ALA A N 1
ATOM 1466 C CA . ALA A 1 187 ? -19.585 13.534 14.210 1.00 95.69 187 ALA A CA 1
ATOM 1467 C C . ALA A 1 187 ? -19.747 13.317 15.727 1.00 95.69 187 ALA A C 1
ATOM 1469 O O . ALA A 1 187 ? -20.312 12.318 16.168 1.00 95.69 187 ALA A O 1
ATOM 1470 N N . GLY A 1 188 ? -19.276 14.282 16.522 1.00 94.44 188 GLY A N 1
ATOM 1471 C CA . GLY A 1 188 ? -19.325 14.225 17.988 1.00 94.44 188 GLY A CA 1
ATOM 1472 C C . GLY A 1 188 ? -18.248 13.350 18.641 1.00 94.44 188 GLY A C 1
ATOM 1473 O O . GLY A 1 188 ? -18.251 13.219 19.863 1.00 94.44 188 GLY A O 1
ATOM 1474 N N . VAL A 1 189 ? -17.323 12.774 17.866 1.00 95.50 189 VAL A N 1
ATOM 1475 C CA . VAL A 1 189 ? -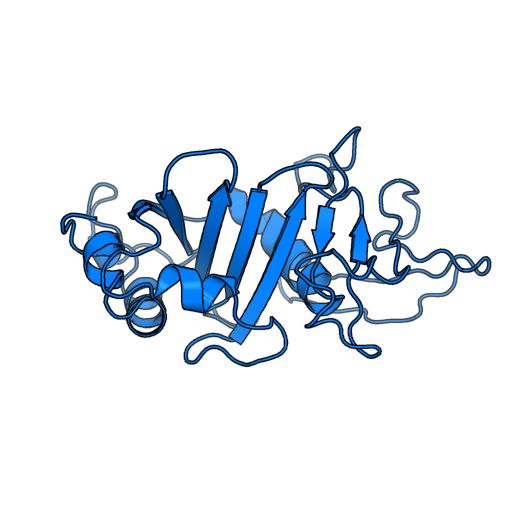16.166 12.031 18.382 1.00 95.50 189 VAL A CA 1
ATOM 1476 C C . VAL A 1 189 ? -14.973 12.977 18.561 1.00 95.50 189 VAL A C 1
ATOM 1478 O O . VAL A 1 189 ? -14.710 13.831 17.718 1.00 95.50 189 VAL A O 1
ATOM 1481 N N . SER A 1 190 ? -14.255 12.837 19.677 1.00 94.25 190 SER A N 1
ATOM 1482 C CA . SER A 1 190 ? -13.074 13.653 19.985 1.00 94.25 190 SER A CA 1
ATOM 1483 C C . SER A 1 190 ? -11.856 13.252 19.139 1.00 94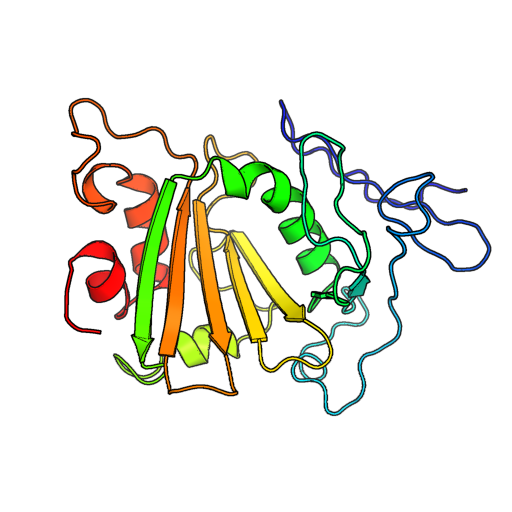.25 190 SER A C 1
ATOM 1485 O O . SER A 1 190 ? -11.728 12.101 18.721 1.00 94.25 190 SER A O 1
ATOM 1487 N N . ALA A 1 191 ? -10.932 14.186 18.906 1.00 91.44 191 ALA A N 1
ATOM 1488 C CA . ALA A 1 191 ? -9.734 13.954 18.092 1.00 91.44 191 ALA A CA 1
ATOM 1489 C C . ALA A 1 191 ? -8.746 12.943 18.718 1.00 91.44 191 ALA A C 1
ATOM 1491 O O . ALA A 1 191 ? -8.004 12.279 17.993 1.00 91.44 191 ALA A O 1
ATOM 1492 N N . ASP A 1 192 ? -8.768 12.791 20.045 1.00 92.75 192 ASP A N 1
ATOM 1493 C CA . ASP A 1 192 ? -7.988 11.809 20.813 1.00 92.75 192 ASP A CA 1
ATOM 1494 C C . ASP A 1 192 ? -8.664 10.429 20.923 1.00 92.75 192 ASP A C 1
ATOM 1496 O O . ASP A 1 192 ? -8.068 9.483 21.442 1.00 92.75 192 ASP A O 1
ATOM 1500 N N . ALA A 1 193 ? -9.897 10.281 20.427 1.00 95.56 193 ALA A N 1
ATOM 1501 C CA . ALA A 1 193 ? -10.593 9.003 20.451 1.00 95.56 193 ALA A CA 1
ATOM 1502 C C . ALA A 1 193 ? -9.891 7.962 19.550 1.00 95.56 193 ALA A C 1
ATOM 1504 O O . ALA A 1 193 ? -9.331 8.320 18.508 1.00 95.56 193 ALA A O 1
ATOM 1505 N N . PRO A 1 194 ? -9.954 6.657 19.889 1.00 96.06 194 PRO A N 1
ATOM 1506 C CA . PRO A 1 194 ? -9.356 5.594 19.085 1.00 96.06 194 PRO A CA 1
ATOM 1507 C C . PRO A 1 194 ? -9.753 5.661 17.606 1.00 96.06 194 PRO A C 1
ATOM 1509 O O . PRO A 1 194 ? -10.913 5.924 17.286 1.00 96.06 194 PRO A O 1
ATOM 1512 N N . PHE A 1 195 ? -8.823 5.313 16.711 1.00 97.38 195 PHE A N 1
ATOM 1513 C CA . PHE A 1 195 ? -9.015 5.347 15.253 1.00 97.38 195 PHE A CA 1
ATOM 1514 C C . PHE A 1 195 ? -10.342 4.710 14.804 1.00 97.38 195 PHE A C 1
ATOM 1516 O O . PHE A 1 195 ? -11.071 5.292 14.012 1.00 97.38 195 PHE A O 1
ATOM 1523 N N . LYS A 1 196 ? -10.730 3.572 15.399 1.00 97.69 196 LYS A N 1
ATOM 1524 C CA . LYS A 1 196 ? -12.006 2.882 15.118 1.00 97.69 196 LYS A CA 1
ATOM 1525 C C . LYS A 1 196 ? -13.286 3.659 15.443 1.00 97.69 196 LYS A C 1
ATOM 1527 O O . LYS A 1 196 ? -14.344 3.306 14.932 1.00 97.69 196 LYS A O 1
ATOM 1532 N N . GLN A 1 197 ? -13.209 4.654 16.323 1.00 97.69 197 GLN A N 1
ATOM 1533 C CA . GLN A 1 197 ? -14.324 5.535 16.675 1.00 97.69 197 GLN A CA 1
ATOM 1534 C C . GLN A 1 197 ? -14.349 6.769 15.771 1.00 97.69 197 GLN A C 1
ATOM 1536 O O . GLN A 1 197 ? -15.427 7.193 15.370 1.00 97.69 197 GLN A O 1
ATOM 1541 N N . ARG A 1 198 ? -13.173 7.311 15.419 1.00 97.88 198 ARG A N 1
ATOM 1542 C CA . ARG A 1 198 ? -13.042 8.436 14.481 1.00 97.88 198 ARG A CA 1
ATOM 1543 C C . ARG A 1 198 ? -13.365 8.028 13.036 1.00 97.88 198 ARG A C 1
ATOM 1545 O O . ARG A 1 198 ? -14.085 8.759 12.370 1.00 97.88 198 ARG A O 1
ATOM 1552 N N . PHE A 1 199 ? -12.908 6.853 12.596 1.00 98.25 199 PHE A N 1
ATOM 1553 C CA . PHE A 1 199 ? -12.975 6.362 11.209 1.00 98.25 199 PHE A CA 1
ATOM 1554 C C . PHE A 1 199 ? -13.626 4.968 11.130 1.00 98.25 199 PHE A C 1
ATOM 1556 O O . PHE A 1 199 ? -12.960 3.947 10.883 1.00 98.25 199 PHE A O 1
ATOM 1563 N N . PRO A 1 200 ? -14.935 4.876 11.433 1.00 98.06 200 PRO A N 1
ATOM 1564 C CA . PRO A 1 200 ? -15.629 3.599 11.530 1.00 98.06 200 PRO A CA 1
ATOM 1565 C C . PRO A 1 200 ? -15.770 2.888 10.178 1.00 98.06 200 PRO A C 1
ATOM 1567 O O . PRO A 1 200 ? -15.735 1.656 10.158 1.00 98.06 200 PRO A O 1
ATOM 1570 N N . ARG A 1 201 ? -15.902 3.602 9.046 1.00 98.44 201 ARG A N 1
ATOM 1571 C CA . ARG A 1 201 ? -16.076 2.962 7.727 1.00 98.44 201 ARG A CA 1
ATOM 1572 C C . ARG A 1 201 ? -14.765 2.342 7.247 1.00 98.44 201 ARG A C 1
ATOM 1574 O O . ARG A 1 201 ? -14.760 1.181 6.848 1.00 98.44 201 ARG A O 1
ATOM 1581 N N . THR A 1 202 ? -13.658 3.066 7.379 1.00 98.56 202 THR A N 1
ATOM 1582 C CA . THR A 1 202 ? -12.289 2.585 7.136 1.00 98.56 202 THR A CA 1
ATOM 1583 C C . THR A 1 202 ? -11.985 1.362 7.983 1.00 98.56 202 THR A C 1
ATOM 1585 O O . THR A 1 202 ? -11.536 0.338 7.473 1.00 98.56 202 THR A O 1
ATOM 1588 N N . THR A 1 203 ? -12.299 1.425 9.278 1.00 98.44 203 THR A N 1
ATOM 1589 C CA . THR A 1 203 ? -12.088 0.296 10.190 1.00 98.44 203 THR A CA 1
ATOM 1590 C C . THR A 1 203 ? -12.922 -0.923 9.792 1.00 98.44 203 THR A C 1
ATOM 1592 O O . THR A 1 203 ? -12.423 -2.048 9.845 1.00 98.44 203 THR A O 1
ATOM 1595 N N . ALA A 1 204 ? -14.175 -0.729 9.369 1.00 98.38 204 ALA A N 1
ATOM 1596 C CA . ALA A 1 204 ? -15.028 -1.817 8.897 1.00 98.38 204 ALA A CA 1
ATOM 1597 C C . ALA A 1 204 ? -14.487 -2.483 7.617 1.00 98.38 204 ALA A C 1
ATOM 1599 O O . ALA A 1 204 ? -14.586 -3.701 7.494 1.00 98.38 204 ALA A O 1
ATOM 1600 N N . MET A 1 205 ? -13.877 -1.717 6.704 1.00 98.50 205 MET A N 1
ATOM 1601 C CA . MET A 1 205 ? -13.232 -2.241 5.489 1.00 98.50 205 MET A CA 1
ATOM 1602 C C . MET A 1 205 ? -11.901 -2.948 5.786 1.00 98.50 205 MET A C 1
ATOM 1604 O O . MET A 1 205 ? -11.628 -4.010 5.237 1.00 98.50 205 MET A O 1
ATOM 1608 N N . ALA A 1 206 ? -11.078 -2.388 6.675 1.00 98.19 206 ALA A N 1
ATOM 1609 C CA . ALA A 1 206 ? -9.750 -2.915 6.988 1.00 98.19 206 ALA A CA 1
ATOM 1610 C C . ALA A 1 206 ? -9.789 -4.187 7.856 1.00 98.19 206 ALA A C 1
ATOM 1612 O O . ALA A 1 206 ? -8.904 -5.036 7.752 1.00 98.19 206 ALA A O 1
ATOM 1613 N N . ARG A 1 207 ? -10.804 -4.336 8.723 1.00 97.44 207 ARG A N 1
ATOM 1614 C CA . ARG A 1 207 ? -10.921 -5.473 9.656 1.00 97.44 207 ARG A CA 1
ATOM 1615 C C . ARG A 1 207 ? -10.921 -6.849 8.971 1.00 97.44 207 ARG A C 1
ATOM 1617 O O . ARG A 1 207 ? -10.131 -7.680 9.411 1.00 97.44 207 ARG A O 1
ATOM 1624 N N . PRO A 1 208 ? -11.738 -7.119 7.932 1.00 96.38 208 PRO A N 1
ATOM 1625 C CA . PRO A 1 208 ? -11.693 -8.392 7.211 1.00 96.38 208 PRO A CA 1
ATOM 1626 C C . PRO A 1 208 ? -10.324 -8.682 6.587 1.00 96.38 208 PRO A C 1
ATOM 1628 O O . PRO A 1 208 ? -9.826 -9.794 6.728 1.00 96.38 208 PRO A O 1
ATOM 1631 N N . VAL A 1 209 ? -9.690 -7.673 5.977 1.00 96.25 209 VAL A N 1
ATOM 1632 C CA . VAL A 1 209 ? -8.391 -7.806 5.289 1.00 96.25 209 VAL A CA 1
ATOM 1633 C C . VAL A 1 209 ? -7.257 -8.130 6.266 1.00 96.25 209 VAL A C 1
ATOM 1635 O O . VAL A 1 209 ? -6.420 -8.984 5.992 1.00 96.25 209 VAL A O 1
ATOM 1638 N N . LEU A 1 210 ? -7.243 -7.482 7.436 1.00 95.62 210 LEU A N 1
ATOM 1639 C CA . LEU A 1 210 ? -6.271 -7.750 8.503 1.00 95.62 210 LEU A CA 1
ATOM 1640 C C . LEU A 1 210 ? -6.582 -9.031 9.297 1.00 95.62 210 LEU A C 1
ATOM 1642 O O . LEU A 1 210 ? -5.710 -9.548 9.998 1.00 95.62 210 LEU A O 1
ATOM 1646 N N . GLY A 1 211 ? -7.814 -9.542 9.233 1.00 94.69 211 GLY A N 1
ATOM 1647 C CA . GLY A 1 211 ? -8.241 -10.761 9.916 1.00 94.69 211 GLY A CA 1
ATOM 1648 C C . GLY A 1 211 ? -7.876 -10.766 11.406 1.00 94.69 211 GLY A C 1
ATOM 1649 O O . GLY A 1 211 ? -8.284 -9.891 12.171 1.00 94.69 211 GLY A O 1
ATOM 1650 N N . GLN A 1 212 ? -7.070 -11.747 11.823 1.00 94.25 212 GLN A N 1
ATOM 1651 C CA . GLN A 1 212 ? -6.642 -11.903 13.221 1.00 94.25 212 GLN A CA 1
ATOM 1652 C C . GLN A 1 212 ? -5.684 -10.803 13.721 1.00 94.25 212 GLN A C 1
ATOM 1654 O O . GLN A 1 212 ? -5.475 -10.692 14.926 1.00 94.25 212 GLN A O 1
ATOM 1659 N N . ILE A 1 213 ? -5.118 -9.983 12.828 1.00 95.62 213 ILE A N 1
ATOM 1660 C CA . ILE A 1 213 ? -4.251 -8.845 13.174 1.00 95.62 213 ILE A CA 1
ATOM 1661 C C . ILE A 1 213 ? -5.076 -7.603 13.546 1.00 95.62 213 ILE A C 1
ATOM 1663 O O . ILE A 1 213 ? -4.613 -6.741 14.294 1.00 95.62 213 ILE A O 1
ATOM 1667 N N . ALA A 1 214 ? -6.325 -7.510 13.080 1.00 96.44 214 ALA A N 1
ATOM 1668 C CA . ALA A 1 214 ? -7.151 -6.318 13.256 1.00 96.44 214 ALA A CA 1
ATOM 1669 C C . ALA A 1 214 ? -7.349 -5.863 14.726 1.00 96.44 214 ALA A C 1
ATOM 1671 O O . ALA A 1 214 ? -7.355 -4.651 14.954 1.00 96.44 214 ALA A O 1
ATOM 1672 N N . PRO A 1 215 ? -7.460 -6.754 15.737 1.00 96.06 215 PRO A N 1
ATOM 1673 C CA . PRO A 1 215 ? -7.541 -6.338 17.141 1.00 96.06 215 PRO A CA 1
ATOM 1674 C C . PRO A 1 215 ? -6.263 -5.679 17.681 1.00 96.06 215 PRO A C 1
ATOM 1676 O O . PRO A 1 215 ? -6.335 -4.766 18.503 1.00 96.06 215 PRO A O 1
ATOM 1679 N N . VAL A 1 216 ? -5.086 -6.071 17.186 1.00 95.25 216 VAL A N 1
ATOM 1680 C CA . VAL A 1 216 ? -3.810 -5.425 17.546 1.00 95.25 216 VAL A CA 1
ATOM 1681 C C . VAL A 1 216 ? -3.786 -3.983 17.028 1.00 95.25 216 VAL A C 1
ATOM 1683 O O . VAL A 1 216 ? -3.413 -3.056 17.749 1.00 95.25 216 VAL A O 1
ATOM 1686 N N . VAL A 1 217 ? -4.256 -3.786 15.792 1.00 96.12 217 VAL A N 1
ATOM 1687 C CA . VAL A 1 217 ? -4.314 -2.478 15.121 1.00 96.12 217 VAL A CA 1
ATOM 1688 C C . VAL A 1 217 ? -5.367 -1.556 15.749 1.00 96.12 217 VAL A C 1
ATOM 1690 O O . VAL A 1 217 ? -5.050 -0.426 16.112 1.00 96.12 217 VAL A O 1
ATOM 1693 N N . PHE A 1 218 ? -6.606 -2.028 15.924 1.00 97.25 218 PHE A N 1
ATOM 1694 C CA . PHE A 1 218 ? -7.749 -1.170 16.277 1.00 97.25 218 PHE A CA 1
ATOM 1695 C C . PHE A 1 218 ? -8.218 -1.245 17.733 1.00 97.25 218 PHE A C 1
ATOM 1697 O O . PHE A 1 218 ? -8.903 -0.329 18.199 1.00 97.25 218 PHE A O 1
ATOM 1704 N N . ASP A 1 219 ? -7.923 -2.339 18.437 1.00 94.31 219 ASP A N 1
ATOM 1705 C CA . ASP A 1 219 ? -8.482 -2.632 19.763 1.00 94.31 219 ASP A CA 1
ATOM 1706 C C . ASP A 1 219 ? -7.441 -2.552 20.891 1.00 94.31 219 ASP A C 1
ATOM 1708 O O . ASP A 1 219 ? -7.821 -2.519 22.059 1.00 94.31 219 ASP A O 1
ATOM 1712 N N . GLY A 1 220 ? -6.152 -2.423 20.552 1.00 86.56 220 GLY A N 1
ATOM 1713 C CA . GLY A 1 220 ? -5.062 -2.285 21.521 1.00 86.56 220 GLY A CA 1
ATOM 1714 C C . GLY A 1 220 ? -4.609 -3.610 22.137 1.00 86.56 220 GLY A C 1
ATOM 1715 O O . GLY A 1 220 ? -3.985 -3.597 23.196 1.00 86.56 220 GLY A O 1
ATOM 1716 N N . GLU A 1 221 ? -4.919 -4.744 21.498 1.00 89.19 221 GLU A N 1
ATOM 1717 C CA . GLU A 1 221 ? -4.367 -6.038 21.903 1.00 89.19 221 GLU A CA 1
ATOM 1718 C C . GLU A 1 221 ? -2.837 -6.083 21.767 1.00 89.19 221 GLU A C 1
ATOM 1720 O O . GLU A 1 221 ? -2.237 -5.353 20.976 1.00 89.19 221 GLU A O 1
ATOM 1725 N N . ALA A 1 222 ? -2.209 -6.992 22.518 1.00 81.06 222 ALA A N 1
ATOM 1726 C CA . ALA A 1 222 ? -0.791 -7.287 22.367 1.00 81.06 222 ALA A CA 1
ATOM 1727 C C . ALA A 1 222 ? -0.483 -7.833 20.960 1.00 81.06 222 ALA A C 1
ATOM 1729 O O . ALA A 1 222 ? -1.196 -8.711 20.447 1.00 81.06 222 ALA A O 1
ATOM 1730 N N . ALA A 1 223 ? 0.585 -7.279 20.385 1.00 74.50 223 ALA A N 1
ATOM 1731 C CA . ALA A 1 223 ? 1.151 -7.606 19.081 1.00 74.50 223 ALA A CA 1
ATOM 1732 C C . ALA A 1 223 ? 2.032 -8.860 19.135 1.00 74.50 223 ALA A C 1
ATOM 1734 O O . ALA A 1 223 ? 2.824 -8.956 20.100 1.00 74.50 223 ALA A O 1
#